Protein AF-A0ABD2UPM6-F1 (afdb_monomer)

Foldseek 3Di:
DDDDDDDDDDPVNVVVVVVPPPPPPDDPLVVQLVVLVCLLVDDDPVCPVCQQQSLVSVLCSLVSCVVSVNCVVDPLVVVLVQLLVQFADDPDPVSLVPLWAGAGGSHPVQCDDDPPDPDDDGNRQWLVSRLSSLSSCVSSPHDCVPPPLVSRLSSQLSQQDPQRWGAGTRVDDDTFLVSLQSNQSSCVSNVHDPSGPLVSVLRFQVQQQDPVRAGDRGRPHPHDPPSVRNVSSCVRSVD

InterPro domains:
  IPR001330 Prenyltransferase alpha-alpha toroid domain [PF00432] (27-227)
  IPR008930 Terpenoid cyclases/protein prenyltransferase alpha-alpha toroid [SSF48239] (24-228)
  IPR045089 Prenyltransferase subunit beta [PTHR11774] (27-229)

Secondary structure (DSSP, 8-state):
----------HHHHHHHHHTS-------HHHHHHHHHHHHH---GGGGGGGGGHHHHHHHHHHHHHHTT-GGGS-HHHHHHHHHTTB---SSTGGGGSS---SB-SSSGGG----SSSSPPPP--BHHHHHHHHHHHHHTT--GGGS-HHHHHHHHGGGB-TTS-B-SSTT-----HHHHHHHHHHHHHTT--TT--HHHHHHHHHHTB-TTS-BBSSTTPPB-S-THHHHHHHHHH--

Radius of gyration: 24.77 Å; Cα contacts (8 Å, |Δi|>4): 326; chains: 1; bounding box: 69×66×73 Å

Structure (mmCIF, N/CA/C/O backbone):
data_AF-A0ABD2UPM6-F1
#
_entry.id   AF-A0ABD2UPM6-F1
#
loop_
_atom_site.group_PDB
_atom_site.id
_atom_site.type_symbol
_atom_site.label_atom_id
_atom_site.label_alt_id
_atom_site.label_comp_id
_atom_site.label_asym_id
_atom_site.label_entity_id
_atom_site.label_seq_id
_atom_site.pdbx_PDB_ins_code
_atom_site.Cartn_x
_atom_site.Cartn_y
_atom_site.Cartn_z
_atom_site.occupancy
_atom_site.B_iso_or_equiv
_atom_site.auth_seq_id
_atom_site.auth_comp_id
_atom_site.auth_asym_id
_atom_site.auth_atom_id
_atom_site.pdbx_PDB_model_num
ATOM 1 N N . MET A 1 1 ? 47.936 46.188 -51.306 1.00 36.53 1 MET A N 1
ATOM 2 C CA . MET A 1 1 ? 48.092 45.891 -49.872 1.00 36.53 1 MET A CA 1
ATOM 3 C C . MET A 1 1 ? 46.738 46.109 -49.236 1.00 36.53 1 MET A C 1
ATOM 5 O O . MET A 1 1 ? 46.373 47.250 -49.004 1.00 36.53 1 MET A O 1
ATOM 9 N N . ALA A 1 2 ? 45.960 45.040 -49.112 1.00 37.19 2 ALA A N 1
ATOM 10 C CA . ALA A 1 2 ? 44.809 44.989 -48.224 1.00 37.19 2 ALA A CA 1
ATOM 11 C C . ALA A 1 2 ? 45.252 44.041 -47.107 1.00 37.19 2 ALA A C 1
ATOM 13 O O . ALA A 1 2 ? 45.565 42.889 -47.401 1.00 37.19 2 ALA A O 1
ATOM 14 N N . GLU A 1 3 ? 45.450 44.572 -45.904 1.00 39.12 3 GLU A N 1
ATOM 15 C CA . GLU A 1 3 ? 45.702 43.768 -44.709 1.00 39.12 3 GLU A CA 1
ATOM 16 C C . GLU A 1 3 ? 44.350 43.234 -44.229 1.00 39.12 3 GLU A C 1
ATOM 18 O O . GLU A 1 3 ? 43.411 43.999 -44.017 1.00 39.12 3 GLU A O 1
ATOM 23 N N . GLU A 1 4 ? 44.240 41.908 -44.168 1.00 47.03 4 GLU A N 1
ATOM 24 C CA . GLU A 1 4 ? 43.144 41.193 -43.520 1.00 47.03 4 GLU A CA 1
ATOM 25 C C . GLU A 1 4 ? 43.389 41.229 -42.006 1.00 47.03 4 GLU A C 1
ATOM 27 O O . GLU A 1 4 ? 44.287 40.552 -41.503 1.00 47.03 4 GLU A O 1
ATOM 32 N N . ASP A 1 5 ? 42.594 42.019 -41.284 1.00 44.06 5 ASP A N 1
ATOM 33 C CA . ASP A 1 5 ? 42.532 41.966 -39.825 1.00 44.06 5 ASP A CA 1
ATOM 34 C C . ASP A 1 5 ? 41.798 40.686 -39.406 1.00 44.06 5 ASP A C 1
ATOM 36 O O . ASP A 1 5 ? 40.573 40.577 -39.470 1.00 44.06 5 ASP A O 1
ATOM 40 N N . ASN A 1 6 ? 42.578 39.680 -39.016 1.00 47.31 6 ASN A N 1
ATOM 41 C CA . ASN A 1 6 ? 42.089 38.435 -38.442 1.00 47.31 6 ASN A CA 1
ATOM 42 C C . ASN A 1 6 ? 41.865 38.643 -36.932 1.00 47.31 6 ASN A C 1
ATOM 44 O O . ASN A 1 6 ? 42.801 38.526 -36.136 1.00 47.31 6 ASN A O 1
ATOM 48 N N . GLU A 1 7 ? 40.638 38.997 -36.544 1.00 55.56 7 GLU A N 1
ATOM 49 C CA . GLU A 1 7 ? 40.213 39.080 -35.141 1.00 55.56 7 GLU A CA 1
ATOM 50 C C . GLU A 1 7 ? 40.257 37.682 -34.496 1.00 55.56 7 GLU A C 1
ATOM 52 O O . GLU A 1 7 ? 39.427 36.813 -34.759 1.00 55.56 7 GLU A O 1
ATOM 57 N N . PHE A 1 8 ? 41.260 37.449 -33.647 1.00 55.38 8 PHE A N 1
ATOM 58 C CA . PHE A 1 8 ? 41.335 36.264 -32.795 1.00 55.38 8 PHE A CA 1
ATOM 59 C C . PHE A 1 8 ? 40.322 36.397 -31.650 1.00 55.38 8 PHE A C 1
ATOM 61 O O . PHE A 1 8 ? 40.524 37.193 -30.734 1.00 55.38 8 PHE A O 1
ATOM 68 N N . LEU A 1 9 ? 39.259 35.590 -31.686 1.00 57.53 9 LEU A N 1
ATOM 69 C CA . LEU A 1 9 ? 38.339 35.408 -30.558 1.00 57.53 9 LEU A CA 1
ATOM 70 C C . LEU A 1 9 ? 39.108 34.883 -29.336 1.00 57.53 9 LEU A C 1
ATOM 72 O O . LEU A 1 9 ? 39.918 33.956 -29.452 1.00 57.53 9 LEU A O 1
ATOM 76 N N . SER A 1 10 ? 38.881 35.483 -28.166 1.00 67.56 10 SER A N 1
ATOM 77 C CA . SER A 1 10 ? 39.577 35.091 -26.940 1.00 67.56 10 SER A CA 1
ATOM 78 C C . SER A 1 10 ? 38.994 33.794 -26.359 1.00 67.56 10 SER A C 1
ATOM 80 O O . SER A 1 10 ? 37.819 33.482 -26.542 1.00 67.56 10 SER A O 1
ATOM 82 N N . LEU A 1 11 ? 39.810 33.019 -25.632 1.00 57.09 11 LEU A N 1
ATOM 83 C CA . LEU A 1 11 ? 39.369 31.781 -24.963 1.00 57.09 11 LEU A CA 1
ATOM 84 C C . LEU A 1 11 ? 38.201 32.019 -23.990 1.00 57.09 11 LEU A C 1
ATOM 86 O O . LEU A 1 11 ? 37.339 31.158 -23.861 1.00 57.09 11 LEU A O 1
ATOM 90 N N . SER A 1 12 ? 38.139 33.200 -23.369 1.00 60.38 12 SER A N 1
ATOM 91 C CA . SER A 1 12 ? 37.021 33.609 -22.513 1.00 60.38 12 SER A CA 1
ATOM 92 C C . SER A 1 12 ? 35.724 33.852 -23.286 1.00 60.38 12 SER A C 1
ATOM 94 O O . SER A 1 12 ? 34.650 33.587 -22.752 1.00 60.38 12 SER A O 1
ATOM 96 N N . ASP A 1 13 ? 35.807 34.309 -24.540 1.00 60.56 13 ASP A N 1
ATOM 97 C CA . ASP A 1 13 ? 34.623 34.491 -25.387 1.00 60.56 13 ASP A CA 1
ATOM 98 C C . ASP A 1 13 ? 34.052 33.121 -25.794 1.00 60.56 13 ASP A C 1
ATOM 100 O O . ASP A 1 13 ? 32.846 32.901 -25.691 1.00 60.56 13 ASP A O 1
ATOM 104 N N . LEU A 1 14 ? 34.928 32.159 -26.120 1.00 59.22 14 LEU A N 1
ATOM 105 C CA . LEU A 1 14 ? 34.579 30.758 -26.407 1.00 59.22 14 LEU A CA 1
ATOM 106 C C . LEU A 1 14 ? 33.999 30.006 -25.195 1.00 59.22 14 LEU A C 1
ATOM 108 O O . LEU A 1 14 ? 33.079 29.207 -25.357 1.00 59.22 14 LEU A O 1
ATOM 112 N N . GLU A 1 15 ? 34.509 30.251 -23.984 1.00 57.44 15 GLU A N 1
ATOM 113 C CA . GLU A 1 15 ? 33.959 29.677 -22.745 1.00 57.44 15 GLU A CA 1
ATOM 114 C C . GLU A 1 15 ? 32.577 30.265 -22.411 1.00 57.44 15 GLU A C 1
ATOM 116 O O . GLU A 1 15 ? 31.675 29.530 -22.008 1.00 57.44 15 GLU A O 1
ATOM 121 N N . SER A 1 16 ? 32.363 31.562 -22.666 1.00 59.53 16 SER A N 1
ATOM 122 C CA . SER A 1 16 ? 31.063 32.217 -22.457 1.00 59.53 16 SER A CA 1
ATOM 123 C C . SER A 1 16 ? 29.981 31.762 -23.450 1.00 59.53 16 SER A C 1
ATOM 125 O O . SER A 1 16 ? 28.801 31.656 -23.097 1.00 59.53 16 SER A O 1
ATOM 127 N N . GLU A 1 17 ? 30.372 31.429 -24.685 1.00 57.50 17 GLU A N 1
ATOM 128 C CA . GLU A 1 17 ? 29.477 30.819 -25.671 1.00 57.50 17 GLU A CA 1
ATOM 129 C C . GLU A 1 17 ? 29.140 29.364 -25.320 1.00 57.50 17 GLU A C 1
ATOM 131 O O . GLU A 1 17 ? 28.034 28.918 -25.615 1.00 57.50 17 GLU A O 1
ATOM 136 N N . LEU A 1 18 ? 30.032 28.632 -24.639 1.00 57.78 18 LEU A N 1
ATOM 137 C CA . LEU A 1 18 ? 29.789 27.245 -24.224 1.00 57.78 18 LEU A CA 1
ATOM 138 C C . LEU A 1 18 ? 28.828 27.142 -23.026 1.00 57.78 18 LEU A C 1
ATOM 140 O O . LEU A 1 18 ? 27.967 26.262 -23.008 1.00 57.78 18 LEU A O 1
ATOM 144 N N . ASP A 1 19 ? 28.931 28.068 -22.067 1.00 59.22 19 ASP A N 1
ATOM 145 C CA . ASP A 1 19 ? 28.048 28.152 -20.889 1.00 59.22 19 ASP A CA 1
ATOM 146 C C . ASP A 1 19 ? 26.644 28.698 -21.215 1.00 59.22 19 ASP A C 1
ATOM 148 O O . ASP A 1 19 ? 25.716 28.578 -20.409 1.00 59.22 19 ASP A O 1
ATOM 152 N N . SER A 1 20 ? 26.459 29.281 -22.404 1.00 60.00 20 SER A N 1
ATOM 153 C CA . SER A 1 20 ? 25.169 29.783 -22.896 1.00 60.00 20 SER A CA 1
ATOM 154 C C . SER A 1 20 ? 24.440 28.811 -23.828 1.00 60.00 20 SER A C 1
ATOM 156 O O . SER A 1 20 ? 23.308 29.092 -24.235 1.00 60.00 20 SER A O 1
ATOM 158 N N . ILE A 1 21 ? 25.020 27.638 -24.116 1.00 64.25 21 ILE A N 1
ATOM 159 C CA . ILE A 1 21 ? 24.309 26.550 -24.793 1.00 64.25 21 ILE A CA 1
ATOM 160 C C . ILE A 1 21 ? 23.343 25.940 -23.771 1.00 64.25 21 ILE A C 1
ATOM 162 O O . ILE A 1 21 ? 23.798 25.311 -22.813 1.00 64.25 21 ILE A O 1
ATOM 166 N N . PRO A 1 22 ? 22.012 26.068 -23.935 1.00 63.72 22 PRO A N 1
ATOM 167 C CA . PRO A 1 22 ? 21.089 25.341 -23.081 1.00 63.72 22 PRO A CA 1
ATOM 168 C C . PRO A 1 22 ? 21.371 23.853 -23.269 1.00 63.72 22 PRO A C 1
ATOM 170 O O . PRO A 1 22 ? 21.095 23.300 -24.335 1.00 63.72 22 PRO A O 1
ATOM 173 N N . ILE A 1 23 ? 21.945 23.208 -22.247 1.00 64.50 23 ILE A N 1
ATOM 174 C CA . ILE A 1 23 ? 22.083 21.753 -22.215 1.00 64.50 23 ILE A CA 1
ATOM 175 C C . ILE A 1 23 ? 20.668 21.224 -22.438 1.00 64.50 23 ILE A C 1
ATOM 177 O O . ILE A 1 23 ? 19.792 21.500 -21.609 1.00 64.50 23 ILE A O 1
ATOM 181 N N . PRO A 1 24 ? 20.391 20.515 -23.548 1.00 64.38 24 PRO A N 1
ATOM 182 C CA . PRO A 1 24 ? 19.075 19.949 -23.747 1.00 64.38 24 PRO A CA 1
ATOM 183 C C . PRO A 1 24 ? 18.803 19.073 -22.531 1.00 64.38 24 PRO A C 1
ATOM 185 O O . PRO A 1 24 ? 19.596 18.177 -22.235 1.00 64.38 24 PRO A O 1
ATOM 188 N N . MET A 1 25 ? 17.718 19.343 -21.804 1.00 73.00 25 MET A N 1
ATOM 189 C CA . MET A 1 25 ? 17.237 18.443 -20.761 1.00 73.00 25 MET A CA 1
ATOM 190 C C . MET A 1 25 ? 16.780 17.154 -21.449 1.00 73.00 25 MET A C 1
ATOM 192 O O . MET A 1 25 ? 15.608 16.968 -21.771 1.00 73.00 25 MET A O 1
ATOM 196 N N . PHE A 1 26 ? 17.745 16.301 -21.779 1.00 85.31 26 PHE A N 1
ATOM 197 C CA . PHE A 1 26 ? 17.535 15.084 -22.531 1.00 85.31 26 PHE A CA 1
ATOM 198 C C . PHE A 1 26 ? 17.039 14.010 -21.572 1.00 85.31 26 PHE A C 1
ATOM 200 O O . PHE A 1 26 ? 17.765 13.550 -20.690 1.00 85.31 26 PHE A O 1
ATOM 207 N N . PHE A 1 27 ? 15.782 13.616 -21.746 1.00 90.19 27 PHE A N 1
ATOM 208 C CA . PHE A 1 27 ? 15.212 12.494 -21.023 1.00 90.19 27 PHE A CA 1
ATOM 209 C C . PHE A 1 27 ? 15.687 11.178 -21.652 1.00 90.19 27 PHE A C 1
ATOM 211 O O . PHE A 1 27 ? 15.125 10.708 -22.644 1.00 90.19 27 PHE A O 1
ATOM 218 N N . ASP A 1 28 ? 16.730 10.574 -21.080 1.00 93.25 28 ASP A N 1
ATOM 219 C CA . ASP A 1 28 ? 17.251 9.287 -21.549 1.00 93.25 28 ASP A CA 1
ATOM 220 C C . ASP A 1 28 ? 16.374 8.124 -21.061 1.00 93.25 28 ASP A C 1
ATOM 222 O O . ASP A 1 28 ? 16.678 7.418 -20.094 1.00 93.25 28 ASP A O 1
ATOM 226 N N . ARG A 1 29 ? 15.255 7.919 -21.762 1.00 94.75 29 ARG A N 1
ATOM 227 C CA . ARG A 1 29 ? 14.276 6.864 -21.466 1.00 94.75 29 ARG A CA 1
ATOM 228 C C . ARG A 1 29 ? 14.923 5.483 -21.312 1.00 94.75 29 ARG A C 1
ATOM 230 O O . ARG A 1 29 ? 14.528 4.727 -20.428 1.00 94.75 29 ARG A O 1
ATOM 237 N N . ASN A 1 30 ? 15.897 5.140 -22.154 1.00 95.31 30 ASN A N 1
ATOM 238 C CA . ASN A 1 30 ? 16.487 3.800 -22.162 1.00 95.31 30 ASN A CA 1
ATOM 239 C C . ASN A 1 30 ? 17.380 3.566 -20.941 1.00 95.31 30 ASN A C 1
ATOM 241 O O . ASN A 1 30 ? 17.341 2.478 -20.366 1.00 95.31 30 ASN A O 1
ATOM 245 N N . ARG A 1 31 ? 18.126 4.587 -20.495 1.00 95.19 31 ARG A N 1
ATOM 246 C CA . ARG A 1 31 ? 18.874 4.505 -19.231 1.00 95.19 31 ARG A CA 1
ATOM 247 C C . ARG A 1 31 ? 17.949 4.319 -18.035 1.00 95.19 31 ARG A C 1
ATOM 249 O O . ARG A 1 31 ? 18.255 3.501 -17.172 1.00 95.19 31 ARG A O 1
ATOM 256 N N . HIS A 1 32 ? 16.815 5.022 -17.999 1.00 95.75 32 HIS A N 1
ATOM 257 C CA . HIS A 1 32 ? 15.833 4.851 -16.927 1.00 95.75 32 HIS A CA 1
ATOM 258 C C . HIS A 1 32 ? 15.254 3.435 -16.899 1.00 95.75 32 HIS A C 1
ATOM 260 O O . HIS A 1 32 ? 15.208 2.829 -15.836 1.00 95.75 32 HIS A O 1
ATOM 266 N N . ILE A 1 33 ? 14.879 2.876 -18.053 1.00 96.62 33 ILE A N 1
ATOM 267 C CA . ILE A 1 33 ? 14.366 1.500 -18.128 1.00 96.62 33 ILE A CA 1
ATOM 268 C C . ILE A 1 33 ? 15.415 0.498 -17.639 1.00 96.62 33 ILE A C 1
ATOM 270 O O . ILE A 1 33 ? 15.099 -0.321 -16.786 1.00 96.62 33 ILE A O 1
ATOM 274 N N . CYS A 1 34 ? 16.659 0.608 -18.112 1.00 95.19 34 CYS A N 1
ATOM 275 C CA . CYS A 1 34 ? 17.753 -0.275 -17.698 1.00 95.19 34 CYS A CA 1
ATOM 276 C C . CYS A 1 34 ? 17.983 -0.232 -16.175 1.00 95.19 34 CYS A C 1
ATOM 278 O O . CYS A 1 34 ? 18.127 -1.268 -15.529 1.00 95.19 34 CYS A O 1
ATOM 280 N N . TYR A 1 35 ? 17.953 0.966 -15.582 1.00 95.06 35 TYR A N 1
ATOM 281 C CA . TYR A 1 35 ? 18.050 1.129 -14.132 1.00 95.06 35 TYR A CA 1
ATOM 282 C C . TYR A 1 35 ? 16.890 0.448 -13.390 1.00 95.06 35 TYR A C 1
ATOM 284 O O . TYR A 1 35 ? 17.119 -0.247 -12.402 1.00 95.06 35 TYR A O 1
ATOM 292 N N . LEU A 1 36 ? 15.654 0.628 -13.862 1.00 96.25 36 LEU A N 1
ATOM 293 C CA . LEU A 1 36 ? 14.466 0.043 -13.238 1.00 96.25 36 LEU A CA 1
ATOM 294 C C . LEU A 1 36 ? 14.469 -1.490 -13.343 1.00 96.25 36 LEU A C 1
ATOM 296 O O . LEU A 1 36 ? 14.191 -2.157 -12.353 1.00 96.25 36 LEU A O 1
ATOM 300 N N . GLU A 1 37 ? 14.849 -2.049 -14.493 1.00 94.62 37 GLU A N 1
ATOM 301 C CA . GLU A 1 37 ? 14.997 -3.501 -14.685 1.00 94.62 37 GLU A CA 1
ATOM 302 C C . GLU A 1 37 ? 16.018 -4.097 -13.714 1.00 94.62 37 GLU A C 1
ATOM 304 O O . GLU A 1 37 ? 15.709 -5.049 -12.999 1.00 94.62 37 GLU A O 1
ATOM 309 N N . MET A 1 38 ? 17.198 -3.477 -13.605 1.00 93.38 38 MET A N 1
ATOM 310 C CA . MET A 1 38 ? 18.222 -3.894 -12.647 1.00 93.38 38 MET A CA 1
ATOM 311 C C . MET A 1 38 ? 17.677 -3.898 -11.211 1.00 93.38 38 MET A C 1
ATOM 313 O O . MET A 1 38 ? 17.874 -4.870 -10.487 1.00 93.38 38 MET A O 1
ATOM 317 N N . MET A 1 39 ? 16.972 -2.834 -10.807 1.00 93.44 39 MET A N 1
ATOM 318 C CA . MET A 1 39 ? 16.400 -2.712 -9.461 1.00 93.44 39 MET A CA 1
ATOM 319 C C . MET A 1 39 ? 15.285 -3.732 -9.180 1.00 93.44 39 MET A C 1
ATOM 321 O O . MET A 1 39 ? 15.039 -4.040 -8.012 1.00 93.44 39 MET A O 1
ATOM 325 N N . LEU A 1 40 ? 14.613 -4.254 -10.214 1.00 91.81 40 LEU A N 1
ATOM 326 C CA . LEU A 1 40 ? 13.610 -5.311 -10.068 1.00 91.81 40 LEU A CA 1
ATOM 327 C C . LEU A 1 40 ? 14.257 -6.666 -9.760 1.00 91.81 40 LEU A C 1
ATOM 329 O O . LEU A 1 40 ? 13.771 -7.407 -8.905 1.00 91.81 40 LEU A O 1
ATOM 333 N N . GLU A 1 41 ? 15.357 -6.980 -10.446 1.00 87.81 41 GLU A N 1
ATOM 334 C CA . GLU A 1 41 ? 16.066 -8.255 -10.306 1.00 87.81 41 GLU A CA 1
ATOM 335 C C . GLU A 1 41 ? 16.915 -8.309 -9.030 1.00 87.81 41 GLU A C 1
ATOM 337 O O . GLU A 1 41 ? 16.830 -9.260 -8.242 1.00 87.81 41 GLU A O 1
ATOM 342 N N . LEU A 1 42 ? 17.734 -7.280 -8.799 1.00 87.62 42 LEU A N 1
ATOM 343 C CA . LEU A 1 42 ? 18.702 -7.249 -7.712 1.00 87.62 42 LEU A CA 1
ATOM 344 C C . LEU A 1 42 ? 18.767 -5.867 -7.068 1.00 87.62 42 LEU A C 1
ATOM 346 O O . LEU A 1 42 ? 18.978 -4.851 -7.724 1.00 87.62 42 LEU A O 1
ATOM 350 N N . LEU A 1 43 ? 18.694 -5.851 -5.739 1.00 86.81 43 LEU A N 1
ATOM 351 C CA . LEU A 1 43 ? 18.907 -4.640 -4.969 1.00 86.81 43 LEU A CA 1
ATOM 352 C C . LEU A 1 43 ? 20.420 -4.410 -4.762 1.00 86.81 43 LEU A C 1
ATOM 354 O O . LEU A 1 43 ? 21.075 -5.265 -4.156 1.00 86.81 43 LEU A O 1
ATOM 358 N N . PRO A 1 44 ? 21.009 -3.295 -5.241 1.00 88.56 44 PRO A N 1
ATOM 359 C CA . PRO A 1 44 ? 22.434 -3.024 -5.062 1.00 88.56 44 PRO A CA 1
ATOM 360 C C . PRO A 1 44 ? 22.822 -2.910 -3.582 1.00 88.56 44 PRO A C 1
ATOM 362 O O . PRO A 1 44 ? 22.029 -2.451 -2.763 1.00 88.56 44 PRO A O 1
ATOM 365 N N . SER A 1 45 ? 24.075 -3.236 -3.237 1.00 91.00 45 SER A N 1
ATOM 366 C CA . SER A 1 45 ? 24.574 -3.213 -1.846 1.00 91.00 45 SER A CA 1
ATOM 367 C C . SER A 1 45 ? 24.287 -1.912 -1.066 1.00 91.00 45 SER A C 1
ATOM 369 O O . SER A 1 45 ? 23.889 -2.015 0.095 1.00 91.00 45 SER A O 1
ATOM 371 N N . PRO A 1 46 ? 24.379 -0.699 -1.655 1.00 92.62 46 PRO A N 1
ATOM 372 C CA . PRO A 1 46 ? 24.005 0.534 -0.954 1.00 92.62 46 PRO A CA 1
ATOM 373 C C . PRO A 1 46 ? 22.551 0.580 -0.456 1.00 92.62 46 PRO A C 1
ATOM 375 O O . PRO A 1 46 ? 22.249 1.300 0.491 1.00 92.62 46 PRO A O 1
ATOM 378 N N . TYR A 1 47 ? 21.655 -0.200 -1.064 1.00 89.12 47 TYR A N 1
ATOM 379 C CA . TYR A 1 47 ? 20.247 -0.309 -0.687 1.00 89.12 47 TYR A CA 1
ATOM 380 C C . TYR A 1 47 ? 19.966 -1.484 0.259 1.00 89.12 47 TYR A C 1
ATOM 382 O O . TYR A 1 47 ? 18.809 -1.745 0.565 1.00 89.12 47 TYR A O 1
ATOM 390 N N . GLN A 1 48 ? 20.984 -2.178 0.777 1.00 89.00 48 GLN A N 1
ATOM 391 C CA . GLN A 1 48 ? 20.789 -3.305 1.696 1.00 89.00 48 GLN A CA 1
ATOM 392 C C . GLN A 1 48 ? 19.938 -2.930 2.925 1.00 89.00 48 GLN A C 1
ATOM 394 O O . GLN A 1 48 ? 19.122 -3.731 3.376 1.00 89.00 48 GLN A O 1
ATOM 399 N N . SER A 1 49 ? 20.070 -1.702 3.442 1.00 90.69 49 SER A N 1
ATOM 400 C CA . SER A 1 49 ? 19.238 -1.203 4.553 1.00 90.69 49 SER A CA 1
ATOM 401 C C . SER A 1 49 ? 17.750 -1.085 4.200 1.00 90.69 49 SER A C 1
ATOM 403 O O . SER A 1 49 ? 16.910 -1.022 5.093 1.00 90.69 49 SER A O 1
ATOM 405 N N . GLN A 1 50 ? 17.420 -1.074 2.908 1.00 89.75 50 GLN A N 1
ATOM 406 C CA . GLN A 1 50 ? 16.064 -0.999 2.377 1.00 89.75 50 GLN A CA 1
ATOM 407 C C . GLN A 1 50 ? 15.473 -2.371 2.047 1.00 89.75 50 GLN A C 1
ATOM 409 O O . GLN A 1 50 ? 14.383 -2.422 1.484 1.00 89.75 50 GLN A O 1
ATOM 414 N N . GLU A 1 51 ? 16.128 -3.481 2.408 1.00 88.25 51 GLU A N 1
ATOM 415 C CA . GLU A 1 51 ? 15.584 -4.821 2.150 1.00 88.25 51 GLU A CA 1
ATOM 416 C C . GLU A 1 51 ? 14.194 -4.997 2.776 1.00 88.25 51 GLU A C 1
ATOM 418 O O . GLU A 1 51 ? 13.314 -5.554 2.133 1.00 88.25 51 GLU A O 1
ATOM 423 N N . ILE A 1 52 ? 13.929 -4.424 3.958 1.00 87.50 52 ILE A N 1
ATOM 424 C CA . ILE A 1 52 ? 12.591 -4.460 4.577 1.00 87.50 52 ILE A CA 1
ATOM 425 C C . ILE A 1 52 ? 11.513 -3.761 3.724 1.00 87.50 52 ILE A C 1
ATOM 427 O O . ILE A 1 52 ? 10.337 -4.101 3.808 1.00 87.50 52 ILE A O 1
ATOM 431 N N . ASN A 1 53 ? 11.924 -2.821 2.867 1.00 91.06 53 ASN A N 1
ATOM 432 C CA . ASN A 1 53 ? 11.087 -2.039 1.959 1.00 91.06 53 ASN A CA 1
ATOM 433 C C . ASN A 1 53 ? 11.139 -2.567 0.515 1.00 91.06 53 ASN A C 1
ATOM 435 O O . ASN A 1 53 ? 10.740 -1.855 -0.411 1.00 91.06 53 ASN A O 1
ATOM 439 N N . ARG A 1 54 ? 11.626 -3.795 0.287 1.00 93.38 54 ARG A N 1
ATOM 440 C CA . ARG A 1 54 ? 11.817 -4.355 -1.059 1.00 93.38 54 ARG A CA 1
ATOM 441 C C . ARG A 1 54 ? 10.544 -4.333 -1.903 1.00 93.38 54 ARG A C 1
ATOM 443 O O . ARG A 1 54 ? 10.606 -4.000 -3.082 1.00 93.38 54 ARG A O 1
ATOM 450 N N . LEU A 1 55 ? 9.390 -4.627 -1.308 1.00 95.38 55 LEU A N 1
ATOM 451 C CA . LEU A 1 55 ? 8.101 -4.564 -1.996 1.00 95.38 55 LEU A CA 1
ATOM 452 C C . LEU A 1 55 ? 7.723 -3.134 -2.411 1.00 95.38 55 LEU A C 1
ATOM 454 O O . LEU A 1 55 ? 7.222 -2.920 -3.511 1.00 95.38 55 LEU A O 1
ATOM 458 N N . THR A 1 56 ? 8.017 -2.145 -1.567 1.00 95.62 56 THR A N 1
ATOM 459 C CA . THR A 1 56 ? 7.808 -0.722 -1.876 1.00 95.62 56 THR A CA 1
ATOM 460 C C . THR A 1 56 ? 8.717 -0.262 -3.017 1.00 95.62 56 THR A C 1
ATOM 462 O O . THR A 1 56 ? 8.277 0.450 -3.918 1.00 95.62 56 THR A O 1
ATOM 465 N N . LEU A 1 57 ? 9.979 -0.700 -3.022 1.00 95.75 57 LEU A N 1
ATOM 466 C CA . LEU A 1 57 ? 10.906 -0.418 -4.118 1.00 95.75 57 LEU A CA 1
ATOM 467 C C . LEU A 1 57 ? 10.438 -1.062 -5.426 1.00 95.75 57 LEU A C 1
ATOM 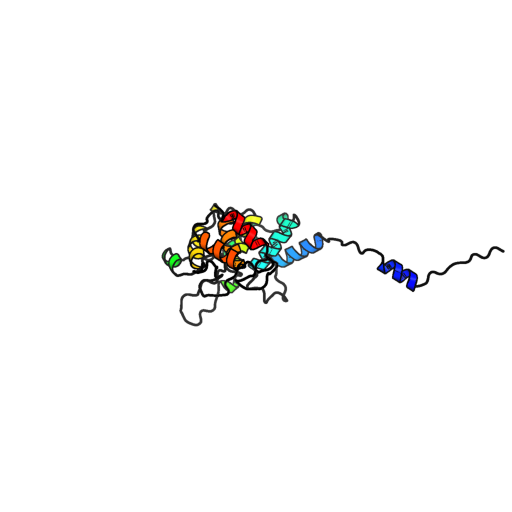469 O O . LEU A 1 57 ? 10.416 -0.393 -6.457 1.00 95.75 57 LEU A O 1
ATOM 473 N N . ALA A 1 58 ? 9.991 -2.319 -5.377 1.00 96.56 58 ALA A N 1
ATOM 474 C CA . ALA A 1 58 ? 9.416 -2.993 -6.535 1.00 96.56 58 ALA A CA 1
ATOM 475 C C . ALA A 1 58 ? 8.174 -2.261 -7.067 1.00 96.56 58 ALA A C 1
ATOM 477 O O . ALA A 1 58 ? 8.002 -2.162 -8.278 1.00 96.56 58 ALA A O 1
ATOM 478 N N . TYR A 1 59 ? 7.347 -1.684 -6.189 1.00 97.75 59 TYR A N 1
ATOM 479 C CA . TYR A 1 59 ? 6.208 -0.860 -6.597 1.00 97.75 59 TYR A CA 1
ATOM 480 C C . TYR A 1 59 ? 6.656 0.363 -7.404 1.00 97.75 59 TYR A C 1
ATOM 482 O O . TYR A 1 59 ? 6.158 0.571 -8.510 1.00 97.75 59 TYR A O 1
ATOM 490 N N . PHE A 1 60 ? 7.645 1.122 -6.920 1.00 97.06 60 PHE A N 1
ATOM 491 C CA . PHE A 1 60 ? 8.183 2.255 -7.682 1.00 97.06 60 PHE A CA 1
ATOM 492 C C . PHE A 1 60 ? 8.779 1.826 -9.022 1.00 97.06 60 PHE A C 1
ATOM 494 O O . PHE A 1 60 ? 8.615 2.525 -10.021 1.00 97.06 60 PHE A O 1
ATOM 501 N N . VAL A 1 61 ? 9.435 0.667 -9.055 1.00 97.12 61 VAL A N 1
ATOM 502 C CA . VAL A 1 61 ? 10.023 0.112 -10.272 1.00 97.12 61 VAL A CA 1
ATOM 503 C C . VAL A 1 61 ? 8.954 -0.259 -11.299 1.00 97.12 61 VAL A C 1
ATOM 505 O O . VAL A 1 61 ? 9.015 0.205 -12.437 1.00 97.12 61 VAL A O 1
ATOM 508 N N . VAL A 1 62 ? 7.947 -1.038 -10.900 1.00 97.81 62 VAL A N 1
ATOM 509 C CA . VAL A 1 62 ? 6.862 -1.488 -11.785 1.00 97.81 62 VAL A CA 1
ATOM 510 C C . VAL A 1 62 ? 6.043 -0.300 -12.289 1.00 97.81 62 VAL A C 1
ATOM 512 O O . VAL A 1 62 ? 5.812 -0.195 -13.492 1.00 97.81 62 VAL A O 1
ATOM 515 N N . CYS A 1 63 ? 5.671 0.641 -11.416 1.00 96.94 63 CYS A N 1
ATOM 516 C CA . CYS A 1 63 ? 4.971 1.856 -11.837 1.00 96.94 63 CYS A CA 1
ATOM 517 C C . CYS A 1 63 ? 5.839 2.737 -12.743 1.00 96.94 63 CYS A C 1
ATOM 519 O O . CYS A 1 63 ? 5.337 3.301 -13.711 1.00 96.94 63 CYS A O 1
ATOM 521 N N . GLY A 1 64 ? 7.143 2.840 -12.475 1.00 97.19 64 GLY A N 1
ATOM 522 C CA . GLY A 1 64 ? 8.077 3.548 -13.348 1.00 97.19 64 GLY A CA 1
ATOM 523 C C . GLY A 1 64 ? 8.127 2.936 -14.749 1.00 97.19 64 GLY A C 1
ATOM 524 O O . GLY A 1 64 ? 8.048 3.657 -15.742 1.00 97.19 64 GLY A O 1
ATOM 525 N N . LEU A 1 65 ? 8.194 1.608 -14.846 1.00 97.50 65 LEU A N 1
ATOM 526 C CA . LEU A 1 65 ? 8.169 0.897 -16.126 1.00 97.50 65 LEU A CA 1
ATOM 527 C C . LEU A 1 65 ? 6.827 1.056 -16.852 1.00 97.50 65 LEU A C 1
ATOM 529 O O . LEU A 1 65 ? 6.825 1.206 -18.075 1.00 97.50 65 LEU A O 1
ATOM 533 N N . ASP A 1 66 ? 5.707 1.088 -16.129 1.00 97.38 66 ASP A N 1
ATOM 534 C CA . ASP A 1 66 ? 4.383 1.364 -16.699 1.00 97.38 66 ASP A CA 1
ATOM 535 C C . ASP A 1 66 ? 4.270 2.783 -17.266 1.00 97.38 66 ASP A C 1
ATOM 537 O O . ASP A 1 66 ? 3.913 2.962 -18.434 1.00 97.38 66 ASP A O 1
ATOM 541 N N . ILE A 1 67 ? 4.697 3.793 -16.500 1.00 97.00 67 ILE A N 1
ATOM 542 C CA . ILE A 1 67 ? 4.754 5.193 -16.950 1.00 97.00 67 ILE A CA 1
ATOM 543 C C . ILE A 1 67 ? 5.605 5.316 -18.220 1.00 97.00 67 ILE A C 1
ATOM 545 O O . ILE A 1 67 ? 5.246 6.038 -19.153 1.00 97.00 67 ILE A O 1
ATOM 549 N N . LEU A 1 68 ? 6.714 4.576 -18.289 1.00 96.81 68 LEU A N 1
ATOM 550 C CA . LEU A 1 68 ? 7.595 4.555 -19.453 1.00 96.81 68 LEU A CA 1
ATOM 551 C C . LEU A 1 68 ? 7.085 3.678 -20.597 1.00 96.81 68 LEU A C 1
ATOM 553 O O . LEU A 1 68 ? 7.723 3.689 -21.650 1.00 96.81 68 LEU A O 1
ATOM 557 N N . ARG A 1 69 ? 5.945 2.988 -20.450 1.00 96.62 69 ARG A N 1
ATOM 558 C CA . ARG A 1 69 ? 5.361 2.067 -21.442 1.00 96.62 69 ARG A CA 1
ATOM 559 C C . ARG A 1 69 ? 6.308 0.908 -21.783 1.00 96.62 69 ARG A C 1
ATOM 561 O O . ARG A 1 69 ? 6.529 0.631 -22.958 1.00 96.62 69 ARG A O 1
ATOM 568 N N . SER A 1 70 ? 6.893 0.284 -20.760 1.00 96.81 70 SER A N 1
ATOM 569 C CA . SER A 1 70 ? 7.895 -0.791 -20.886 1.00 96.81 70 SER A CA 1
ATOM 570 C C . SER A 1 70 ? 7.587 -2.028 -20.029 1.00 96.81 70 SER A C 1
ATOM 572 O O . SER A 1 70 ? 8.492 -2.788 -19.688 1.00 96.81 70 SER A O 1
ATOM 574 N N . LEU A 1 71 ? 6.323 -2.244 -19.641 1.00 95.56 71 LEU A N 1
ATOM 575 C CA . LEU A 1 71 ? 5.917 -3.436 -18.876 1.00 95.56 71 LEU A CA 1
ATOM 576 C C . LEU A 1 71 ? 6.059 -4.749 -19.657 1.00 95.56 71 LEU A C 1
ATOM 578 O O . LEU A 1 71 ? 6.002 -5.820 -19.061 1.00 95.56 71 LEU A O 1
ATOM 582 N N . ASP A 1 72 ? 6.208 -4.690 -20.979 1.00 95.06 72 ASP A N 1
ATOM 583 C CA . ASP A 1 72 ? 6.503 -5.842 -21.835 1.00 95.06 72 ASP A CA 1
ATOM 584 C C . ASP A 1 72 ? 7.868 -6.477 -21.531 1.00 95.06 72 ASP A C 1
ATOM 586 O O . ASP A 1 72 ? 8.078 -7.645 -21.846 1.00 95.06 72 ASP A O 1
ATOM 590 N N . ARG A 1 73 ? 8.773 -5.735 -20.881 1.00 93.56 73 ARG A N 1
ATOM 591 C CA . ARG A 1 73 ? 10.113 -6.207 -20.503 1.00 93.56 73 ARG A CA 1
ATOM 592 C C . ARG A 1 73 ? 10.146 -6.905 -19.138 1.00 93.56 73 ARG A C 1
ATOM 594 O O . ARG A 1 73 ? 11.180 -7.432 -18.746 1.00 93.56 73 ARG A O 1
ATOM 601 N N . VAL A 1 74 ? 9.028 -6.907 -18.411 1.00 94.75 74 VAL A N 1
ATOM 602 C CA . VAL A 1 74 ? 8.908 -7.500 -17.074 1.00 94.75 74 VAL A CA 1
ATOM 603 C C . VAL A 1 74 ? 8.392 -8.931 -17.178 1.00 94.75 74 VAL A C 1
ATOM 605 O O . VAL A 1 74 ? 7.383 -9.184 -17.839 1.00 94.75 74 VAL A O 1
ATOM 608 N N . ASP A 1 75 ? 9.017 -9.856 -16.446 1.00 95.94 75 ASP A N 1
ATOM 609 C CA . ASP A 1 75 ? 8.429 -11.166 -16.155 1.00 95.94 75 ASP A CA 1
ATOM 610 C C . ASP A 1 75 ? 7.214 -10.997 -15.227 1.00 95.94 75 ASP A C 1
ATOM 612 O O . ASP A 1 75 ? 7.319 -11.009 -13.998 1.00 95.94 75 ASP A O 1
ATOM 616 N N . LYS A 1 76 ? 6.043 -10.771 -15.829 1.00 96.12 76 LYS A N 1
ATOM 617 C CA . LYS A 1 76 ? 4.812 -10.469 -15.090 1.00 96.12 76 LYS A CA 1
ATOM 618 C C . LYS A 1 76 ? 4.410 -11.610 -14.166 1.00 96.12 76 LYS A C 1
ATOM 620 O O . LYS A 1 76 ? 4.045 -11.350 -13.024 1.00 96.12 76 LYS A O 1
ATOM 625 N N . GLU A 1 77 ? 4.478 -12.852 -14.641 1.00 96.81 77 GLU A N 1
ATOM 626 C CA . GLU A 1 77 ? 4.089 -14.020 -13.847 1.00 96.81 77 GLU A CA 1
ATOM 627 C C . GLU A 1 77 ? 5.049 -14.229 -12.676 1.00 96.81 77 GLU A C 1
ATOM 629 O O . GLU A 1 77 ? 4.600 -14.437 -11.548 1.00 96.81 77 GLU A O 1
ATOM 634 N N . GLY A 1 78 ? 6.360 -14.102 -12.907 1.00 97.12 78 GLY A N 1
ATOM 635 C CA . GLY A 1 78 ? 7.363 -14.173 -11.847 1.00 97.12 78 GLY A CA 1
ATOM 636 C C . GLY A 1 78 ? 7.150 -13.113 -10.766 1.00 97.12 78 GLY A C 1
ATOM 637 O O . GLY A 1 78 ? 7.147 -13.437 -9.575 1.00 97.12 78 GLY A O 1
ATOM 638 N N . VAL A 1 79 ? 6.894 -11.861 -11.164 1.00 97.25 79 VAL A N 1
ATOM 639 C CA . VAL A 1 79 ? 6.631 -10.764 -10.219 1.00 97.25 79 VAL A CA 1
ATOM 640 C C . VAL A 1 79 ? 5.313 -10.971 -9.472 1.00 97.25 79 VAL A C 1
ATOM 642 O O . VAL A 1 79 ? 5.293 -10.813 -8.254 1.00 97.25 79 VAL A O 1
ATOM 645 N N . ILE A 1 80 ? 4.232 -11.371 -10.152 1.00 97.94 80 ILE A N 1
ATOM 646 C CA . ILE A 1 80 ? 2.939 -11.673 -9.513 1.00 97.94 80 ILE A CA 1
ATOM 647 C C . ILE A 1 80 ? 3.111 -12.772 -8.461 1.00 97.94 80 ILE A C 1
ATOM 649 O O . ILE A 1 80 ? 2.733 -12.577 -7.307 1.00 97.94 80 ILE A O 1
ATOM 653 N N . ASN A 1 81 ? 3.739 -13.892 -8.824 1.00 97.19 81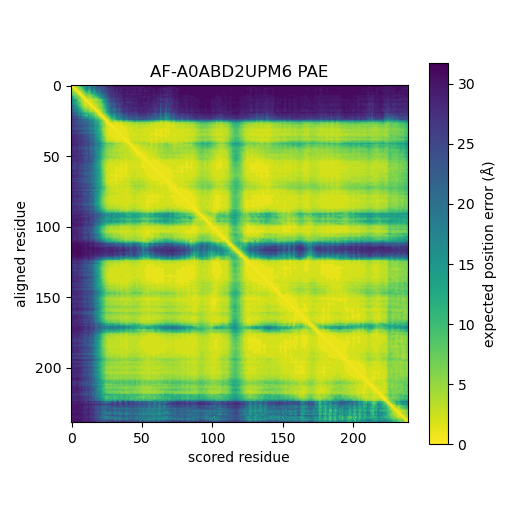 ASN A N 1
ATOM 654 C CA . ASN A 1 81 ? 3.971 -15.010 -7.907 1.00 97.19 81 ASN A CA 1
ATOM 655 C C . ASN A 1 81 ? 4.831 -14.596 -6.708 1.00 97.19 81 ASN A C 1
ATOM 657 O O . ASN A 1 81 ? 4.557 -14.988 -5.571 1.00 97.19 81 ASN A O 1
ATOM 661 N N . TRP A 1 82 ? 5.859 -13.775 -6.939 1.00 96.50 82 TRP A N 1
ATOM 662 C CA . TRP A 1 82 ? 6.679 -13.233 -5.863 1.00 96.50 82 TRP A CA 1
ATOM 663 C C . TRP A 1 82 ? 5.872 -12.328 -4.923 1.00 96.50 82 TRP A C 1
ATOM 665 O O . TRP A 1 82 ? 5.950 -12.521 -3.710 1.00 96.50 82 TRP A O 1
ATOM 675 N N . VAL A 1 83 ? 5.067 -11.397 -5.446 1.00 97.12 83 VAL A N 1
ATOM 676 C CA . VAL A 1 83 ? 4.227 -10.510 -4.623 1.00 97.12 83 VAL A CA 1
ATOM 677 C C . VAL A 1 83 ? 3.220 -11.319 -3.810 1.00 97.12 83 VAL A C 1
ATOM 679 O O . VAL A 1 83 ? 3.136 -11.129 -2.600 1.00 97.12 83 VAL A O 1
ATOM 682 N N . LEU A 1 84 ? 2.510 -12.265 -4.434 1.00 96.44 84 LEU A N 1
ATOM 683 C CA . LEU A 1 84 ? 1.554 -13.140 -3.747 1.00 96.44 84 LEU A CA 1
ATOM 684 C C . LEU A 1 84 ? 2.222 -13.961 -2.637 1.00 96.44 84 LEU A C 1
ATOM 686 O O . LEU A 1 84 ? 1.637 -14.129 -1.572 1.00 96.44 84 LEU A O 1
ATOM 690 N N . SER A 1 85 ? 3.480 -14.385 -2.819 1.00 94.88 85 SER A N 1
ATOM 691 C CA . SER A 1 85 ? 4.230 -15.106 -1.775 1.00 94.88 85 SER A CA 1
ATOM 692 C C . SER A 1 85 ? 4.486 -14.291 -0.499 1.00 94.88 85 SER A C 1
ATOM 694 O O . SER A 1 85 ? 4.863 -14.866 0.523 1.00 94.88 85 SER A O 1
ATOM 696 N N . LEU A 1 86 ? 4.299 -12.966 -0.543 1.00 94.94 86 LEU A N 1
ATOM 697 C CA . LEU A 1 86 ? 4.447 -12.065 0.602 1.00 94.94 86 LEU A CA 1
ATOM 698 C C . LEU A 1 86 ? 3.131 -11.830 1.354 1.00 94.94 86 LEU A C 1
ATOM 700 O O . LEU A 1 86 ? 3.163 -11.191 2.413 1.00 94.94 86 LEU A O 1
ATOM 704 N N . GLN A 1 87 ? 1.994 -12.315 0.843 1.00 94.31 87 GLN A N 1
ATOM 705 C CA . GLN A 1 87 ? 0.720 -12.202 1.543 1.00 94.31 87 GLN A CA 1
ATOM 706 C C . GLN A 1 87 ? 0.760 -13.020 2.837 1.00 94.31 87 GLN A C 1
ATOM 708 O O . GLN A 1 87 ? 1.220 -14.160 2.881 1.00 94.31 87 GLN A O 1
ATOM 713 N N . ALA A 1 88 ? 0.298 -12.406 3.917 1.00 92.06 88 ALA A N 1
ATOM 714 C CA . ALA A 1 88 ? 0.082 -13.080 5.175 1.00 92.06 88 ALA A CA 1
ATOM 715 C C . ALA A 1 88 ? -1.319 -13.691 5.191 1.00 92.06 88 ALA A C 1
ATOM 717 O O . ALA A 1 88 ? -2.290 -13.019 4.846 1.00 92.06 88 ALA A O 1
ATOM 718 N N . HIS A 1 89 ? -1.426 -14.935 5.649 1.00 90.12 89 HIS A N 1
ATOM 719 C CA . HIS A 1 89 ? -2.699 -15.641 5.742 1.00 90.12 89 HIS A CA 1
ATOM 720 C C . HIS A 1 89 ? -2.980 -16.052 7.191 1.00 90.12 89 HIS A C 1
ATOM 722 O O . HIS A 1 89 ? -2.052 -16.493 7.879 1.00 90.12 89 HIS A O 1
ATOM 728 N N . PRO A 1 90 ? -4.226 -15.902 7.668 1.00 87.81 90 PRO A N 1
ATOM 729 C CA . PRO A 1 90 ? -4.638 -16.469 8.947 1.00 87.81 90 PRO A CA 1
ATOM 730 C C . PRO A 1 90 ? -4.646 -18.003 8.864 1.00 87.81 90 PRO A C 1
ATOM 732 O O . PRO A 1 90 ? -4.860 -18.562 7.786 1.00 87.81 90 PRO A O 1
ATOM 735 N N . GLN A 1 91 ? -4.402 -18.697 9.981 1.00 83.44 91 GLN A N 1
ATOM 736 C CA . GLN A 1 91 ? -4.490 -20.163 10.007 1.00 83.44 91 GLN A CA 1
ATOM 737 C C . GLN A 1 91 ? -5.946 -20.631 10.103 1.00 83.44 91 GLN A C 1
ATOM 739 O O . GLN A 1 91 ? -6.308 -21.650 9.514 1.00 83.44 91 GLN A O 1
ATOM 744 N N . ASP A 1 92 ? -6.780 -19.874 10.815 1.00 83.06 92 ASP A N 1
ATOM 745 C CA . ASP A 1 92 ? -8.210 -20.123 10.972 1.00 83.06 92 ASP A CA 1
ATOM 746 C C . ASP A 1 92 ? -9.029 -18.815 11.033 1.00 83.06 92 ASP A C 1
ATOM 748 O O . ASP A 1 92 ? -8.495 -17.711 10.969 1.00 83.06 92 ASP A O 1
ATOM 752 N N . GLU A 1 93 ? -10.360 -18.905 11.121 1.00 79.19 93 GLU A N 1
ATOM 753 C CA . GLU A 1 93 ? -11.196 -17.701 11.247 1.00 79.19 93 GLU A CA 1
ATOM 754 C C . GLU A 1 93 ? -11.045 -16.993 12.603 1.00 79.19 93 GLU A C 1
ATOM 756 O O . GLU A 1 93 ? -11.323 -15.794 12.694 1.00 79.19 93 GLU A O 1
ATOM 761 N N . ALA A 1 94 ? -10.616 -17.698 13.655 1.00 78.94 94 ALA A N 1
ATOM 762 C CA . ALA A 1 94 ? -10.438 -17.109 14.980 1.00 78.94 94 ALA A CA 1
ATOM 763 C C . ALA A 1 94 ? -9.253 -16.133 14.990 1.00 78.94 94 ALA A C 1
ATOM 765 O O . ALA A 1 94 ? -9.324 -15.087 15.643 1.00 78.94 94 ALA A O 1
ATOM 766 N N . ASP A 1 95 ? -8.227 -16.401 14.185 1.00 80.81 95 ASP A N 1
ATOM 767 C CA . ASP A 1 95 ? -7.093 -15.511 13.953 1.00 80.81 95 ASP A CA 1
ATOM 768 C C . ASP A 1 95 ? -7.505 -14.123 13.444 1.00 80.81 95 ASP A C 1
ATOM 770 O O . ASP A 1 95 ? -6.880 -13.129 13.793 1.00 80.81 95 ASP A O 1
ATOM 774 N N . LEU A 1 96 ? -8.610 -13.976 12.708 1.00 80.88 96 LEU A N 1
ATOM 775 C CA . LEU A 1 96 ? -9.069 -12.648 12.265 1.00 80.88 96 LEU A CA 1
ATOM 776 C C . LEU A 1 96 ? -9.486 -11.729 13.431 1.00 80.88 96 LEU A C 1
ATOM 778 O O . LEU A 1 96 ? -9.608 -10.514 13.255 1.00 80.88 96 LEU A O 1
ATOM 782 N N . SER A 1 97 ? -9.696 -12.301 14.620 1.00 79.62 97 SER A N 1
ATOM 783 C CA . SER A 1 97 ? -10.044 -11.582 15.849 1.00 79.62 97 SER A CA 1
ATOM 784 C C . SER A 1 97 ? -8.862 -11.336 16.792 1.00 79.62 97 SER A C 1
ATOM 786 O O . SER A 1 97 ? -9.026 -10.649 17.798 1.00 79.62 97 SER A O 1
ATOM 788 N N . ASN A 1 98 ? -7.660 -11.832 16.470 1.00 81.75 98 ASN A N 1
ATOM 789 C CA . ASN A 1 98 ? -6.471 -11.687 17.322 1.00 81.75 98 ASN A CA 1
ATOM 790 C C . ASN A 1 98 ? -5.827 -10.282 17.253 1.00 81.75 98 ASN A C 1
ATOM 792 O O . ASN A 1 98 ? -4.812 -10.028 17.901 1.00 81.75 98 ASN A O 1
ATOM 796 N N . GLY A 1 99 ? -6.410 -9.375 16.463 1.00 82.69 99 GLY A N 1
ATOM 797 C CA . GLY A 1 99 ? -5.947 -8.004 16.265 1.00 82.69 99 GLY A CA 1
ATOM 798 C C . GLY A 1 99 ? -4.844 -7.850 15.218 1.00 82.69 99 GLY A C 1
ATOM 799 O O . GLY A 1 99 ? -4.572 -6.723 14.815 1.00 82.69 99 GLY A O 1
ATOM 800 N N . GLN A 1 100 ? -4.239 -8.938 14.736 1.00 88.06 100 GLN A N 1
ATOM 801 C CA . GLN A 1 100 ? -3.209 -8.897 13.702 1.00 88.06 100 GLN A CA 1
ATOM 802 C C . GLN A 1 100 ? -3.778 -8.443 12.359 1.00 88.06 100 GLN A C 1
ATOM 804 O O . GLN A 1 100 ? -4.964 -8.597 12.063 1.00 88.06 100 GLN A O 1
ATOM 809 N N . PHE A 1 101 ? -2.895 -7.888 11.533 1.00 91.50 101 PHE A N 1
ATOM 810 C CA . PHE A 1 101 ? -3.195 -7.518 10.159 1.00 91.50 101 PHE A CA 1
ATOM 811 C C . PHE A 1 101 ? -2.691 -8.608 9.216 1.00 91.50 101 PHE A C 1
ATOM 813 O O . PHE A 1 101 ? -1.558 -9.056 9.366 1.00 91.50 101 PHE A O 1
ATOM 820 N N . TYR A 1 102 ? -3.517 -9.023 8.254 1.00 93.38 102 TYR A N 1
ATOM 821 C CA . TYR A 1 102 ? -3.224 -10.076 7.276 1.00 93.38 102 TYR A CA 1
ATOM 822 C C . TYR A 1 102 ? -3.152 -9.494 5.859 1.00 93.38 102 TYR A C 1
ATOM 824 O O . TYR A 1 102 ? 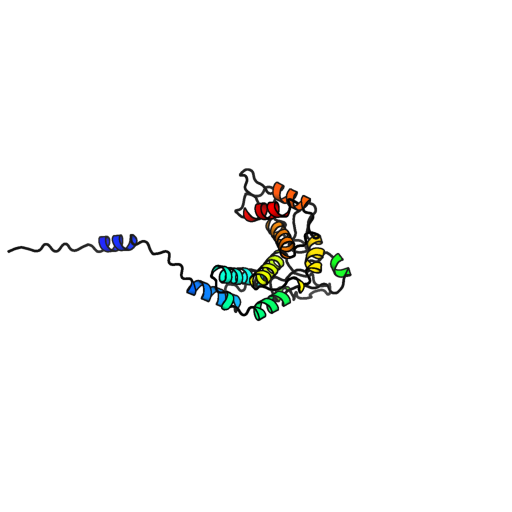-3.925 -9.848 4.972 1.00 93.38 102 TYR A O 1
ATOM 832 N N . GLY A 1 103 ? -2.247 -8.530 5.683 1.00 94.75 103 GLY A N 1
ATOM 833 C CA . GLY A 1 103 ? -1.931 -7.907 4.401 1.00 94.75 103 GLY A CA 1
ATOM 834 C C . GLY A 1 103 ? -0.698 -8.529 3.749 1.00 94.75 103 GLY A C 1
ATOM 835 O O . GLY A 1 103 ? -0.537 -9.745 3.723 1.00 94.75 103 GLY A O 1
ATOM 836 N N . PHE A 1 104 ? 0.207 -7.691 3.248 1.00 95.69 104 PHE A N 1
ATOM 837 C CA . PHE A 1 104 ? 1.485 -8.118 2.673 1.00 95.69 104 PHE A CA 1
ATOM 838 C C . PHE A 1 104 ? 2.670 -7.674 3.527 1.00 95.69 104 PHE A C 1
ATOM 840 O O . PHE A 1 104 ? 2.685 -6.578 4.093 1.00 95.69 104 PHE A O 1
ATOM 847 N N . HIS A 1 105 ? 3.689 -8.525 3.579 1.00 94.06 105 HIS A N 1
ATOM 848 C CA . HIS A 1 105 ? 4.987 -8.209 4.163 1.00 94.06 105 HIS A CA 1
ATOM 849 C C . HIS A 1 105 ? 5.811 -7.331 3.214 1.00 94.06 105 HIS A C 1
ATOM 851 O O . HIS A 1 105 ? 5.721 -7.466 1.995 1.00 94.06 105 HIS A O 1
ATOM 857 N N . GLY A 1 106 ? 6.662 -6.460 3.759 1.00 91.75 106 GLY A N 1
ATOM 858 C CA . GLY A 1 106 ? 7.547 -5.613 2.948 1.00 91.75 106 GLY A CA 1
ATOM 859 C C . GLY A 1 106 ? 8.677 -6.377 2.245 1.00 91.75 106 GLY A C 1
ATOM 860 O O . GLY A 1 106 ? 9.212 -5.905 1.241 1.00 91.75 106 GLY A O 1
ATOM 861 N N . SER A 1 107 ? 9.026 -7.568 2.738 1.00 91.25 107 SER A N 1
ATOM 862 C CA . SER A 1 107 ? 10.069 -8.430 2.176 1.00 91.25 107 SER A CA 1
ATOM 863 C C . SER A 1 107 ? 9.949 -9.866 2.686 1.00 91.25 107 SER A C 1
ATOM 865 O O . SER A 1 107 ? 9.221 -10.130 3.645 1.00 91.25 107 SER A O 1
ATOM 867 N N . ARG A 1 108 ? 10.737 -10.787 2.112 1.00 86.81 108 ARG A N 1
ATOM 868 C CA . ARG A 1 108 ? 10.857 -12.156 2.642 1.00 86.81 108 ARG A CA 1
ATOM 869 C C . ARG A 1 108 ? 11.486 -12.190 4.031 1.00 86.81 108 ARG A C 1
ATOM 871 O O . ARG A 1 108 ? 11.082 -12.995 4.857 1.00 86.81 108 ARG A O 1
ATOM 878 N N . SER A 1 109 ? 12.442 -11.304 4.316 1.00 83.75 109 SER A N 1
ATOM 879 C CA . SER A 1 109 ? 13.065 -11.235 5.647 1.00 83.75 109 SER A CA 1
ATOM 880 C C . SER A 1 109 ? 12.060 -10.862 6.741 1.00 83.75 109 SER A C 1
ATOM 882 O O . SER A 1 109 ? 12.145 -11.361 7.856 1.00 83.75 109 SER A O 1
ATOM 884 N N . SER A 1 110 ? 11.041 -10.073 6.396 1.00 81.12 110 SER A N 1
ATOM 885 C CA . SER A 1 110 ? 9.949 -9.705 7.299 1.00 81.12 110 SER A CA 1
ATOM 886 C C . SER A 1 110 ? 8.993 -10.864 7.616 1.00 81.12 110 SER A C 1
ATOM 888 O O . SER A 1 110 ? 8.230 -10.750 8.567 1.00 81.12 110 SER A O 1
ATOM 890 N N . GLN A 1 111 ? 9.019 -11.963 6.846 1.00 80.06 111 GLN A N 1
ATOM 891 C CA . GLN A 1 111 ? 8.210 -13.165 7.112 1.00 80.06 111 GLN A CA 1
ATOM 892 C C . GLN A 1 111 ? 8.835 -14.063 8.190 1.00 80.06 111 GLN A C 1
ATOM 894 O O . GLN A 1 111 ? 8.139 -14.867 8.805 1.00 80.06 111 GLN A O 1
ATOM 899 N N . PHE A 1 112 ? 10.145 -13.935 8.423 1.00 68.25 112 PHE A N 1
ATOM 900 C CA . PHE A 1 112 ? 10.905 -14.776 9.343 1.00 68.25 112 PHE A CA 1
ATOM 901 C C . PHE A 1 112 ? 11.516 -13.911 10.448 1.00 68.25 112 PHE A C 1
ATOM 903 O O . PHE A 1 112 ? 12.673 -13.505 10.349 1.00 68.25 112 PHE A O 1
ATOM 910 N N . GLN A 1 113 ? 10.765 -13.626 11.517 1.00 59.28 113 GLN A N 1
ATOM 911 C CA . GLN A 1 113 ? 11.404 -13.096 12.725 1.00 59.28 113 GLN A CA 1
ATOM 912 C C . GLN A 1 113 ? 12.064 -14.238 13.527 1.00 59.28 113 GLN A C 1
ATOM 914 O O . GLN A 1 113 ? 11.544 -15.356 13.552 1.00 59.28 113 GLN A O 1
ATOM 919 N N . PRO A 1 114 ? 13.223 -14.018 14.171 1.00 49.16 114 PRO A N 1
ATOM 920 C CA . PRO A 1 114 ? 13.808 -15.009 15.067 1.00 49.16 114 PRO A CA 1
ATOM 921 C C . PRO A 1 114 ? 12.878 -15.255 16.261 1.00 49.16 114 PRO A C 1
ATOM 923 O O . PRO A 1 114 ? 12.473 -14.326 16.958 1.00 49.16 114 PRO A O 1
ATOM 926 N N . ASN A 1 115 ? 12.521 -16.517 16.487 1.00 48.34 115 ASN A N 1
ATOM 927 C CA . ASN A 1 115 ? 11.740 -16.937 17.643 1.00 48.34 115 ASN A CA 1
ATOM 928 C C . ASN A 1 115 ? 12.647 -16.996 18.879 1.00 48.34 115 ASN A C 1
ATOM 930 O O . ASN A 1 115 ? 13.165 -18.064 19.198 1.00 48.34 115 ASN A O 1
ATOM 934 N N . ASP A 1 116 ? 12.858 -15.873 19.564 1.00 49.28 116 ASP A N 1
ATOM 935 C CA . ASP A 1 116 ? 13.706 -15.890 20.763 1.00 49.28 116 ASP A CA 1
ATOM 936 C C . ASP A 1 116 ? 12.972 -16.408 22.019 1.00 49.28 116 ASP A C 1
ATOM 938 O O . ASP A 1 116 ? 13.638 -16.830 22.962 1.00 49.28 116 ASP A O 1
ATOM 942 N N . TYR A 1 117 ? 11.624 -16.460 22.056 1.00 50.62 117 TYR A N 1
ATOM 943 C CA . TYR A 1 117 ? 10.892 -16.744 23.313 1.00 50.62 117 TYR A CA 1
ATOM 944 C C . TYR A 1 117 ? 9.567 -17.536 23.227 1.00 50.62 117 TYR A C 1
ATOM 946 O O . TYR A 1 117 ? 8.794 -17.519 24.181 1.00 50.62 117 TYR A O 1
ATOM 954 N N . GLY A 1 118 ? 9.280 -18.278 22.153 1.00 46.19 118 GLY A N 1
ATOM 955 C CA . GLY A 1 118 ? 8.190 -19.275 22.157 1.00 46.19 118 GLY A CA 1
ATOM 956 C C . GLY A 1 118 ? 6.756 -18.721 22.157 1.00 46.19 118 GLY A C 1
ATOM 957 O O . GLY A 1 118 ? 5.811 -19.495 22.303 1.00 46.19 118 GLY A O 1
ATOM 958 N N . ASN A 1 119 ? 6.581 -17.414 21.954 1.00 51.41 119 ASN A N 1
ATOM 959 C CA . ASN A 1 119 ? 5.278 -16.807 21.681 1.00 51.41 119 ASN A CA 1
ATOM 960 C C . ASN A 1 119 ? 4.987 -16.854 20.173 1.00 51.41 119 ASN A C 1
ATOM 962 O O . ASN A 1 119 ? 5.912 -16.792 19.362 1.00 51.41 119 ASN A O 1
ATOM 966 N N . ALA A 1 120 ? 3.706 -16.949 19.793 1.00 53.28 120 ALA A N 1
ATOM 967 C CA . ALA A 1 120 ? 3.290 -16.816 18.398 1.00 53.28 120 ALA A CA 1
ATOM 968 C C . ALA A 1 120 ? 3.852 -15.505 17.825 1.00 53.28 120 ALA A C 1
ATOM 970 O O . ALA A 1 120 ? 3.656 -14.438 18.412 1.00 53.28 120 ALA A O 1
ATOM 971 N N . LEU A 1 121 ? 4.600 -15.601 16.723 1.00 56.41 121 LEU A N 1
ATOM 972 C CA . LEU A 1 121 ? 5.231 -14.440 16.109 1.00 56.41 121 LEU A CA 1
ATOM 973 C C . LEU A 1 121 ? 4.164 -13.414 15.702 1.00 56.41 121 LEU A C 1
ATOM 975 O O . LEU A 1 121 ? 3.175 -13.801 15.074 1.00 56.41 121 LEU A O 1
ATOM 979 N N . PRO A 1 122 ? 4.368 -12.117 15.982 1.00 60.38 122 PRO A N 1
ATOM 980 C CA . PRO A 1 122 ? 3.517 -11.081 15.426 1.00 60.38 122 PRO A CA 1
ATOM 981 C C . PRO A 1 122 ? 3.658 -11.089 13.900 1.00 60.38 122 PRO A C 1
ATOM 983 O O . PRO A 1 122 ? 4.762 -10.939 13.371 1.00 60.38 122 PRO A O 1
ATOM 986 N N . ASN A 1 123 ? 2.547 -11.242 13.180 1.00 69.50 123 ASN A N 1
ATOM 987 C CA . ASN A 1 123 ? 2.508 -11.005 11.743 1.00 69.50 123 ASN A CA 1
ATOM 988 C C . ASN A 1 123 ? 2.999 -9.577 11.452 1.00 69.50 123 ASN A C 1
ATOM 990 O O . ASN A 1 123 ? 2.463 -8.600 11.9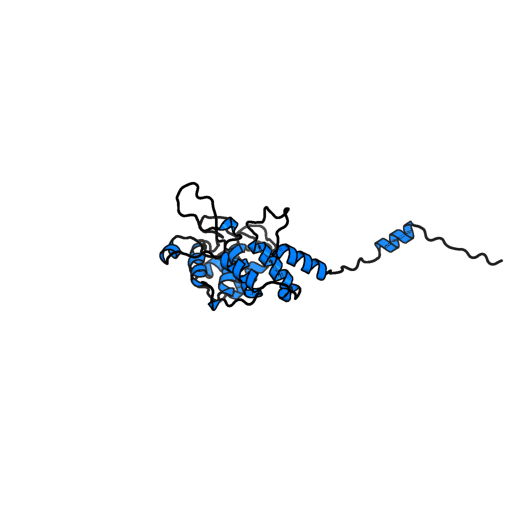84 1.00 69.50 123 ASN A O 1
ATOM 994 N N . CYS A 1 124 ? 4.045 -9.478 10.631 1.00 79.00 124 CYS A N 1
ATOM 995 C CA . CYS A 1 124 ? 4.713 -8.225 10.278 1.00 79.00 124 CYS A CA 1
ATOM 996 C C . CYS A 1 124 ? 4.231 -7.666 8.937 1.00 79.00 124 CYS A C 1
ATOM 998 O O . CYS A 1 124 ? 4.928 -6.865 8.307 1.00 79.00 124 CYS A O 1
ATOM 1000 N N . SER A 1 125 ? 3.065 -8.109 8.465 1.00 90.12 125 SER A N 1
ATOM 1001 C CA . SER A 1 125 ? 2.415 -7.465 7.337 1.00 90.12 125 SER A CA 1
ATOM 1002 C C . SER A 1 125 ? 2.097 -6.012 7.679 1.00 90.12 125 SER A C 1
ATOM 1004 O O . SER A 1 125 ? 1.787 -5.672 8.821 1.00 90.12 125 SER A O 1
ATOM 1006 N N . HIS A 1 126 ? 2.229 -5.145 6.682 1.00 93.31 126 HIS A N 1
ATOM 1007 C CA . HIS A 1 126 ? 2.233 -3.702 6.877 1.00 93.31 126 HIS A CA 1
ATOM 1008 C C . HIS A 1 126 ? 1.284 -3.038 5.886 1.00 93.31 126 HIS A C 1
ATOM 1010 O O . HIS A 1 126 ? 1.216 -3.414 4.709 1.00 93.31 126 HIS A O 1
ATOM 1016 N N . LEU A 1 127 ? 0.551 -2.022 6.337 1.00 94.12 127 LEU A N 1
ATOM 1017 C CA . LEU A 1 127 ? -0.481 -1.382 5.521 1.00 94.12 127 LEU A CA 1
ATOM 1018 C C . LEU A 1 127 ? 0.090 -0.743 4.241 1.00 94.12 127 LEU A C 1
ATOM 1020 O O . LEU A 1 127 ? -0.437 -0.958 3.150 1.00 94.12 127 LEU A O 1
ATOM 1024 N N . ALA A 1 128 ? 1.227 -0.046 4.343 1.00 94.38 128 ALA A N 1
ATOM 1025 C CA . ALA A 1 128 ? 1.911 0.516 3.171 1.00 94.38 128 ALA A CA 1
ATOM 1026 C C . ALA A 1 128 ? 2.411 -0.561 2.187 1.00 94.38 128 ALA A C 1
ATOM 1028 O O . ALA A 1 128 ? 2.290 -0.396 0.974 1.00 94.38 128 ALA A O 1
ATOM 1029 N N . SER A 1 129 ? 2.924 -1.688 2.692 1.00 95.81 129 SER A N 1
ATOM 1030 C CA . SER A 1 129 ? 3.367 -2.811 1.858 1.00 95.81 129 SER A CA 1
ATOM 1031 C C . SER A 1 129 ? 2.188 -3.473 1.147 1.00 95.81 129 SER A C 1
ATOM 1033 O O . SER A 1 129 ? 2.298 -3.815 -0.024 1.00 95.81 129 SER A O 1
ATOM 1035 N N . THR A 1 130 ? 1.036 -3.565 1.811 1.00 97.00 130 THR A N 1
ATOM 1036 C CA . THR A 1 130 ? -0.223 -4.059 1.228 1.00 97.00 130 THR A CA 1
ATOM 1037 C C . THR A 1 130 ? -0.705 -3.166 0.091 1.00 97.00 130 THR A C 1
ATOM 1039 O O . THR A 1 130 ? -1.028 -3.665 -0.984 1.00 97.00 130 THR A O 1
ATOM 1042 N N . TYR A 1 131 ? -0.687 -1.845 0.284 1.00 97.25 131 TYR A N 1
ATOM 1043 C CA . TYR A 1 131 ? -0.982 -0.893 -0.787 1.00 97.25 131 TYR A CA 1
ATOM 1044 C C . TYR A 1 131 ? -0.045 -1.085 -1.994 1.00 97.25 131 TYR A C 1
ATOM 1046 O O . TYR A 1 131 ? -0.515 -1.160 -3.132 1.00 97.25 131 TYR A O 1
ATOM 1054 N N . CYS A 1 132 ? 1.264 -1.224 -1.754 1.00 97.94 132 CYS A N 1
ATOM 1055 C CA . CYS A 1 132 ? 2.254 -1.454 -2.811 1.00 97.94 132 CYS A CA 1
ATOM 1056 C C . CYS A 1 132 ? 1.999 -2.775 -3.553 1.00 97.94 132 CYS A C 1
ATOM 1058 O O . CYS A 1 132 ? 2.017 -2.796 -4.782 1.00 97.94 132 CYS A O 1
ATOM 1060 N N . ALA A 1 133 ? 1.708 -3.855 -2.819 1.00 98.06 133 ALA A N 1
ATOM 1061 C CA . ALA A 1 133 ? 1.403 -5.171 -3.374 1.00 98.06 133 ALA A CA 1
ATOM 1062 C C . ALA A 1 133 ? 0.217 -5.119 -4.338 1.00 98.06 133 ALA A C 1
ATOM 1064 O O . ALA A 1 133 ? 0.334 -5.513 -5.497 1.00 98.06 133 ALA A O 1
ATOM 1065 N N . LEU A 1 134 ? -0.913 -4.579 -3.873 1.00 98.12 134 LEU A N 1
ATOM 1066 C CA . LEU A 1 134 ? -2.125 -4.472 -4.678 1.00 98.12 134 LEU A CA 1
ATOM 1067 C C . LEU A 1 134 ? -1.903 -3.571 -5.892 1.00 98.12 134 LEU A C 1
ATOM 1069 O O . LEU A 1 134 ? -2.351 -3.901 -6.985 1.00 98.12 134 L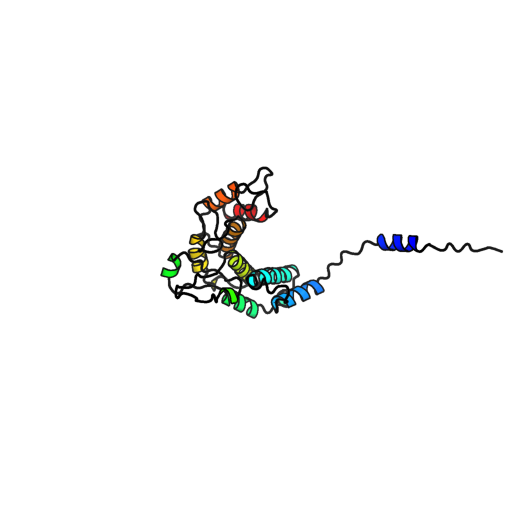EU A O 1
ATOM 1073 N N . SER A 1 135 ? -1.151 -2.482 -5.735 1.00 98.06 135 SER A N 1
ATOM 1074 C CA . SER A 1 135 ? -0.824 -1.593 -6.850 1.00 98.06 135 SER A CA 1
ATOM 1075 C C . SER A 1 135 ? 0.023 -2.296 -7.917 1.00 98.06 135 SER A C 1
ATOM 1077 O O . SER A 1 135 ? -0.267 -2.162 -9.106 1.00 98.06 135 SER A O 1
ATOM 1079 N N . ILE A 1 136 ? 1.026 -3.093 -7.520 1.00 98.31 136 ILE A N 1
ATOM 1080 C CA . ILE A 1 136 ? 1.810 -3.919 -8.454 1.00 98.31 136 ILE A CA 1
ATOM 1081 C C . ILE A 1 136 ? 0.896 -4.914 -9.169 1.00 98.31 136 ILE A C 1
ATOM 1083 O O . ILE A 1 136 ? 0.875 -4.951 -10.397 1.00 98.31 136 ILE A O 1
ATOM 1087 N N . LEU A 1 137 ? 0.112 -5.688 -8.416 1.00 98.25 137 LEU A N 1
ATOM 1088 C CA . LEU A 1 137 ? -0.793 -6.697 -8.969 1.00 98.25 137 LEU A CA 1
ATOM 1089 C C . LEU A 1 137 ? -1.782 -6.073 -9.966 1.00 98.25 137 LEU A C 1
ATOM 1091 O O . LEU A 1 137 ? -1.938 -6.582 -11.076 1.00 98.25 137 LEU A O 1
ATOM 1095 N N . LYS A 1 138 ? -2.379 -4.926 -9.621 1.00 97.25 138 LYS A N 1
ATOM 1096 C CA . LYS A 1 138 ? -3.282 -4.179 -10.506 1.00 97.25 138 LYS A CA 1
ATOM 1097 C C . LYS A 1 138 ? -2.574 -3.708 -11.774 1.00 97.25 138 LYS A C 1
ATOM 1099 O O . LYS A 1 138 ? -3.116 -3.881 -12.863 1.00 97.25 138 LYS A O 1
ATOM 1104 N N . THR A 1 139 ? -1.370 -3.151 -11.641 1.00 97.69 139 THR A N 1
ATOM 1105 C CA . THR A 1 139 ? -0.561 -2.656 -12.770 1.00 97.69 139 THR A CA 1
ATOM 1106 C C . THR A 1 139 ? -0.191 -3.786 -13.733 1.00 97.69 139 THR A C 1
ATOM 1108 O O . THR A 1 139 ? -0.201 -3.610 -14.949 1.00 97.69 139 THR A O 1
ATOM 1111 N N . LEU A 1 140 ? 0.083 -4.980 -13.204 1.00 97.44 140 LEU A N 1
ATOM 1112 C CA . LEU A 1 140 ? 0.402 -6.161 -14.005 1.00 97.44 140 LEU A CA 1
ATOM 1113 C C . LEU A 1 140 ? -0.833 -6.883 -14.569 1.00 97.44 140 LEU A C 1
ATOM 1115 O O . LEU A 1 140 ? -0.672 -7.810 -15.362 1.00 97.44 140 LEU A O 1
ATOM 1119 N N . GLY A 1 141 ? -2.047 -6.440 -14.224 1.00 96.31 141 GLY A N 1
ATOM 1120 C CA . GLY A 1 141 ? -3.303 -7.001 -14.726 1.00 96.31 141 GLY A CA 1
ATOM 1121 C C . GLY A 1 141 ? -3.758 -8.274 -14.009 1.00 96.31 141 GLY A C 1
ATOM 1122 O O . GLY A 1 141 ? -4.470 -9.077 -14.606 1.00 96.31 141 GLY A O 1
ATOM 1123 N N . TYR A 1 142 ? -3.344 -8.477 -12.756 1.00 97.50 142 TYR A N 1
ATOM 1124 C CA . TYR A 1 142 ? -3.799 -9.601 -11.941 1.00 97.50 142 TYR A CA 1
ATOM 1125 C C . TYR A 1 142 ? -5.286 -9.468 -11.576 1.00 97.50 142 TYR A C 1
ATOM 1127 O O . TYR A 1 142 ? -5.764 -8.377 -11.255 1.00 97.50 142 TYR A O 1
ATOM 1135 N N . ASP A 1 143 ? -6.006 -10.590 -11.593 1.00 95.88 143 ASP A N 1
ATOM 1136 C CA . ASP A 1 143 ? -7.415 -10.645 -11.211 1.00 95.88 143 ASP A CA 1
ATOM 1137 C C . ASP A 1 143 ? -7.571 -10.773 -9.687 1.00 95.88 143 ASP A C 1
ATOM 1139 O O . ASP A 1 143 ? -7.251 -11.801 -9.087 1.00 95.88 143 ASP A O 1
ATOM 1143 N N . PHE A 1 144 ? -8.107 -9.728 -9.052 1.00 95.69 144 PHE A N 1
ATOM 1144 C CA . PHE A 1 144 ? -8.366 -9.713 -7.612 1.00 95.69 144 PHE A CA 1
ATOM 1145 C C . PHE A 1 144 ? -9.468 -10.673 -7.161 1.00 95.69 144 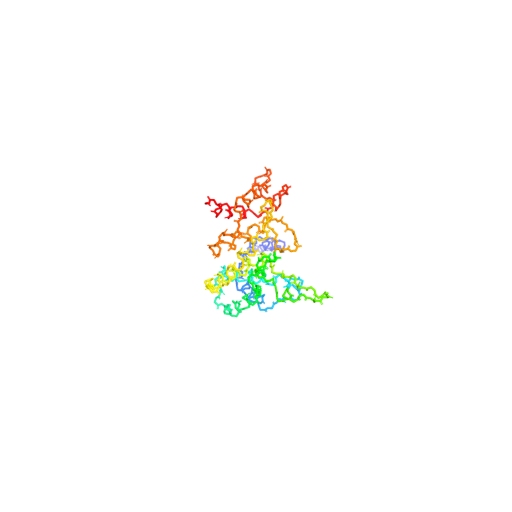PHE A C 1
ATOM 1147 O O . PHE A 1 144 ? -9.545 -10.943 -5.964 1.00 95.69 144 PHE A O 1
ATOM 1154 N N . SER A 1 145 ? -10.265 -11.247 -8.070 1.00 93.25 145 SER A N 1
ATOM 1155 C CA . SER A 1 145 ? -11.219 -12.307 -7.717 1.00 93.25 145 SER A CA 1
AT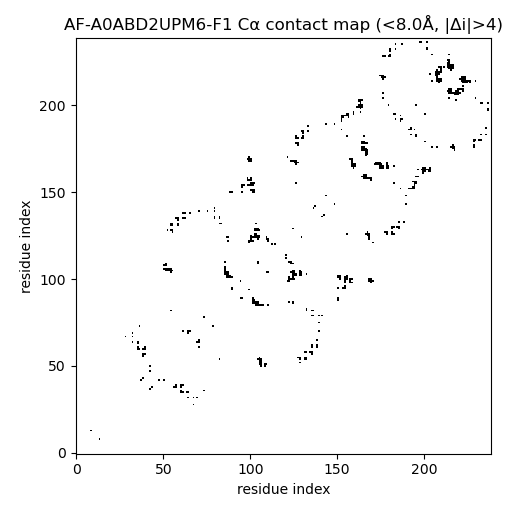OM 1156 C C . SER A 1 145 ? -10.533 -13.564 -7.156 1.00 93.25 145 SER A C 1
ATOM 1158 O O . SER A 1 145 ? -11.139 -14.318 -6.397 1.00 93.25 145 SER A O 1
ATOM 1160 N N . LEU A 1 146 ? -9.252 -13.759 -7.492 1.00 93.75 146 LEU A N 1
ATOM 1161 C CA . LEU A 1 146 ? -8.418 -14.872 -7.039 1.00 93.75 146 LEU A CA 1
ATOM 1162 C C . LEU A 1 146 ? -7.659 -14.569 -5.738 1.00 93.75 146 LEU A C 1
ATOM 1164 O O . LEU A 1 146 ? -6.982 -15.445 -5.202 1.00 93.75 146 LEU A O 1
ATOM 1168 N N . LEU A 1 147 ? -7.714 -13.327 -5.250 1.00 94.25 147 LEU A N 1
ATOM 1169 C CA . LEU A 1 147 ? -7.033 -12.897 -4.033 1.00 94.25 147 LEU A CA 1
ATOM 1170 C C . LEU A 1 147 ? -7.935 -13.109 -2.812 1.00 94.25 147 LEU A C 1
ATOM 1172 O O . LEU A 1 147 ? -9.124 -12.794 -2.852 1.00 94.25 147 LEU A O 1
ATOM 1176 N N . ASP A 1 148 ? -7.355 -13.527 -1.684 1.00 89.31 148 ASP A N 1
ATOM 1177 C CA . ASP A 1 148 ? -8.036 -13.466 -0.385 1.00 89.31 148 ASP A CA 1
ATOM 1178 C C . ASP A 1 148 ? -8.139 -12.010 0.109 1.00 89.31 148 ASP A C 1
ATOM 1180 O O . ASP A 1 148 ? -7.398 -11.546 0.977 1.00 89.31 148 ASP A O 1
ATOM 1184 N N . SER A 1 149 ? -9.052 -11.260 -0.505 1.00 93.12 149 SER A N 1
ATOM 1185 C CA . SER A 1 149 ? -9.347 -9.865 -0.177 1.00 93.12 149 SER A CA 1
ATOM 1186 C C . SER A 1 149 ? -10.095 -9.728 1.152 1.00 93.12 149 SER A C 1
ATOM 1188 O O . SER A 1 149 ? -9.977 -8.708 1.833 1.00 93.12 149 SER A O 1
ATOM 1190 N N . MET A 1 150 ? -10.835 -10.761 1.563 1.00 93.00 150 MET A N 1
ATOM 1191 C CA . MET A 1 150 ? -11.653 -10.730 2.773 1.00 93.00 150 MET A CA 1
ATOM 1192 C C . MET A 1 150 ? -10.807 -10.712 4.041 1.00 93.00 150 MET A C 1
ATOM 1194 O O . MET A 1 150 ? -11.117 -9.938 4.951 1.00 93.00 150 MET A O 1
ATOM 1198 N N . SER A 1 151 ? -9.734 -11.505 4.101 1.00 93.06 151 SER A N 1
ATOM 1199 C CA . SER A 1 151 ? -8.804 -11.472 5.235 1.00 93.06 151 SER A CA 1
ATOM 1200 C C . SER A 1 151 ? -8.120 -10.111 5.362 1.00 93.06 151 SER A C 1
ATOM 1202 O O . SER A 1 151 ? -8.034 -9.575 6.469 1.00 93.06 151 SER A O 1
ATOM 1204 N N . ILE A 1 152 ? -7.729 -9.495 4.238 1.00 95.62 152 ILE A N 1
ATOM 1205 C CA . ILE A 1 152 ? -7.130 -8.151 4.215 1.00 95.62 152 ILE A CA 1
ATOM 1206 C C . ILE A 1 152 ? -8.113 -7.129 4.798 1.00 95.62 152 ILE A C 1
ATOM 1208 O O . ILE A 1 152 ? -7.777 -6.424 5.745 1.00 95.62 152 ILE A O 1
ATOM 1212 N N . ILE A 1 153 ? -9.347 -7.072 4.286 1.00 95.75 153 ILE A N 1
ATOM 1213 C CA . ILE A 1 153 ? -10.341 -6.074 4.709 1.00 95.75 153 ILE A CA 1
ATOM 1214 C C . ILE A 1 153 ? -10.772 -6.266 6.169 1.00 95.75 153 ILE A C 1
ATOM 1216 O O . ILE A 1 153 ? -10.835 -5.293 6.924 1.00 95.75 153 ILE A O 1
ATOM 1220 N N . LYS A 1 154 ? -11.054 -7.506 6.592 1.00 93.88 154 LYS A N 1
ATOM 1221 C CA . LYS A 1 154 ? -11.482 -7.791 7.972 1.00 93.88 154 LYS A CA 1
ATOM 1222 C C . LYS A 1 154 ? -10.393 -7.441 8.981 1.00 93.88 154 LYS A C 1
ATOM 1224 O O . LYS A 1 154 ? -10.689 -6.814 9.992 1.00 93.88 154 LYS A O 1
ATOM 1229 N N . SER A 1 155 ? -9.149 -7.819 8.698 1.00 93.75 155 SER A N 1
ATOM 1230 C CA . SER A 1 155 ? -8.026 -7.558 9.600 1.00 93.75 155 SER A CA 1
ATOM 1231 C C . SER A 1 155 ? -7.596 -6.087 9.602 1.00 93.75 155 SER A C 1
ATOM 1233 O O . SER A 1 155 ? -7.233 -5.561 10.650 1.00 93.75 155 SER A O 1
ATOM 1235 N N . MET A 1 156 ? -7.728 -5.379 8.472 1.00 95.00 156 MET A N 1
ATOM 1236 C CA . MET A 1 156 ? -7.468 -3.937 8.381 1.00 95.00 156 MET A CA 1
ATOM 1237 C C . MET A 1 156 ? -8.367 -3.119 9.314 1.00 95.00 156 MET A C 1
ATOM 1239 O O . MET A 1 156 ? -7.926 -2.106 9.852 1.00 95.00 156 MET A O 1
ATOM 1243 N N . LYS A 1 157 ? -9.599 -3.575 9.569 1.00 94.06 157 LYS A N 1
ATOM 1244 C CA . LYS A 1 157 ? -10.512 -2.920 10.516 1.00 94.06 157 LYS A CA 1
ATOM 1245 C C . LYS A 1 157 ? -9.908 -2.773 11.916 1.00 94.06 157 LYS A C 1
ATOM 1247 O O . LYS A 1 157 ? -10.170 -1.781 12.589 1.00 94.06 157 LYS A O 1
ATOM 1252 N N . ASN A 1 158 ? -9.076 -3.727 12.335 1.00 91.25 158 ASN A N 1
ATOM 1253 C CA . ASN A 1 158 ? -8.417 -3.709 13.643 1.00 91.25 158 ASN A CA 1
ATOM 1254 C C . ASN A 1 158 ? -7.324 -2.629 13.742 1.00 91.25 158 ASN A C 1
ATOM 1256 O O . ASN A 1 158 ? -6.882 -2.299 14.840 1.00 91.25 158 ASN A O 1
ATOM 1260 N N . LEU A 1 159 ? -6.883 -2.076 12.608 1.00 93.56 159 LEU A N 1
ATOM 1261 C CA . LEU A 1 159 ? -5.852 -1.043 12.553 1.00 93.56 159 LEU A CA 1
ATOM 1262 C C . LEU A 1 159 ? -6.404 0.373 12.728 1.00 93.56 159 LEU A C 1
ATOM 1264 O O . LEU A 1 159 ? -5.634 1.286 13.044 1.00 93.56 159 LEU A O 1
ATOM 1268 N N . GLN A 1 160 ? -7.710 0.574 12.535 1.00 95.06 160 GLN A N 1
ATOM 1269 C CA . GLN A 1 160 ? -8.319 1.886 12.702 1.00 95.06 160 GLN A CA 1
ATOM 1270 C C . GLN A 1 160 ? -8.417 2.258 14.182 1.00 95.06 160 GLN A C 1
ATOM 1272 O O . GLN A 1 160 ? -8.950 1.512 15.004 1.00 95.06 160 GLN A O 1
ATOM 1277 N N . GLN A 1 161 ? -7.914 3.439 14.516 1.00 94.56 161 GLN A N 1
ATOM 1278 C CA . GLN A 1 161 ? -7.903 3.970 15.868 1.00 94.56 161 GLN A CA 1
ATOM 1279 C C . GLN A 1 161 ? -9.198 4.715 16.196 1.00 94.56 161 GLN A C 1
ATOM 1281 O O . GLN A 1 161 ? -10.017 5.039 15.333 1.00 94.56 161 GLN A O 1
ATOM 1286 N N . HIS A 1 162 ? -9.385 5.002 17.485 1.00 94.12 162 HIS A N 1
ATOM 1287 C CA . HIS A 1 162 ? -10.579 5.684 17.980 1.00 94.12 162 HIS A CA 1
ATOM 1288 C C . HIS A 1 162 ? -10.785 7.078 17.363 1.00 94.12 162 HIS A C 1
ATOM 1290 O O . HIS A 1 162 ? -11.939 7.462 17.172 1.00 94.12 162 HIS A O 1
ATOM 1296 N N . ASP A 1 163 ? -9.692 7.780 17.047 1.00 93.31 163 ASP A N 1
ATOM 1297 C CA . ASP A 1 163 ? -9.642 9.121 16.453 1.00 93.31 163 ASP A CA 1
ATOM 1298 C C . ASP A 1 163 ? -9.783 9.116 14.922 1.00 93.31 163 ASP A C 1
ATOM 1300 O O . ASP A 1 163 ? -9.784 10.178 14.310 1.00 93.31 163 ASP A O 1
ATOM 1304 N N . GLY A 1 164 ? -9.898 7.934 14.305 1.00 93.00 164 GLY A N 1
ATOM 1305 C CA . GLY A 1 164 ? -10.014 7.756 12.859 1.00 93.00 164 GLY A CA 1
ATOM 1306 C C . GLY A 1 164 ? -8.695 7.566 12.114 1.00 93.00 164 GLY A C 1
ATOM 1307 O O . GLY A 1 164 ? -8.734 7.249 10.922 1.00 93.00 164 GLY A O 1
ATOM 1308 N N . SER A 1 165 ? -7.552 7.695 12.793 1.00 92.88 165 SER A N 1
ATOM 1309 C CA . SER A 1 165 ? -6.244 7.354 12.228 1.00 92.88 165 SER A CA 1
ATOM 1310 C C . SER A 1 165 ? -6.096 5.846 12.000 1.00 92.88 165 SER A C 1
ATOM 1312 O O . SER A 1 165 ? -6.912 5.043 12.455 1.00 92.88 165 SER A O 1
ATOM 1314 N N . PHE A 1 166 ? -5.045 5.441 11.288 1.00 93.56 166 PHE A N 1
ATOM 1315 C CA . PHE A 1 166 ? -4.705 4.033 11.087 1.00 93.56 166 PHE A CA 1
ATOM 1316 C C . PHE A 1 166 ? -3.287 3.756 11.572 1.00 93.56 166 PHE A C 1
ATOM 1318 O O . PHE A 1 166 ? -2.366 4.514 11.266 1.00 93.56 166 PHE A O 1
ATOM 1325 N N . MET A 1 167 ? -3.114 2.641 12.280 1.00 93.00 167 MET A N 1
ATOM 1326 C CA . MET A 1 167 ? -1.796 2.062 12.525 1.00 93.00 167 MET A CA 1
ATOM 1327 C C . MET A 1 167 ? -1.364 1.223 11.315 1.00 93.00 167 MET A C 1
ATOM 1329 O O . MET A 1 167 ? -2.202 0.582 10.683 1.00 93.00 167 MET A O 1
ATOM 1333 N N . PRO A 1 168 ? -0.069 1.154 10.990 1.00 90.25 168 PRO A N 1
ATOM 1334 C CA . PRO A 1 168 ? 0.405 0.304 9.905 1.00 90.25 168 PRO A CA 1
ATOM 1335 C C . PRO A 1 168 ? 0.468 -1.182 10.266 1.00 90.25 168 PRO A C 1
ATOM 1337 O O . PRO A 1 168 ? 0.415 -2.019 9.364 1.00 90.25 168 PRO A O 1
ATOM 1340 N N . ILE A 1 169 ? 0.624 -1.484 11.559 1.00 88.62 169 ILE A N 1
ATOM 1341 C CA . ILE A 1 169 ? 0.740 -2.822 12.147 1.00 88.62 169 ILE A CA 1
ATOM 1342 C C . ILE A 1 169 ? -0.015 -2.863 13.481 1.00 88.62 169 ILE A C 1
ATOM 1344 O O . ILE A 1 169 ? -0.179 -1.842 14.147 1.00 88.62 169 ILE A O 1
ATOM 1348 N N . HIS A 1 170 ? -0.441 -4.053 13.899 1.00 79.44 170 HIS A N 1
ATOM 1349 C CA . HIS A 1 170 ? -1.247 -4.241 15.111 1.00 79.44 170 HIS A CA 1
ATOM 1350 C C . HIS A 1 170 ? -0.505 -3.957 16.426 1.00 79.44 170 HIS A C 1
ATOM 1352 O O . HIS A 1 170 ? -1.126 -3.580 17.414 1.00 79.44 170 HIS A O 1
ATOM 1358 N N . SER A 1 171 ? 0.819 -4.134 16.452 1.00 77.94 171 SER A N 1
ATOM 1359 C CA . SER A 1 171 ? 1.647 -3.971 17.655 1.00 77.94 171 SER A CA 1
ATOM 1360 C C . SER A 1 171 ? 1.916 -2.509 18.033 1.00 77.94 171 SER A C 1
ATOM 1362 O O . SER A 1 171 ? 2.643 -2.254 18.990 1.00 77.94 171 SER A O 1
ATOM 1364 N N . GLY A 1 172 ? 1.348 -1.557 17.291 1.00 70.06 172 GLY A N 1
ATOM 1365 C CA . GLY A 1 172 ? 1.600 -0.132 17.463 1.00 70.06 172 GLY A CA 1
ATOM 1366 C C . GLY A 1 172 ? 2.798 0.353 16.650 1.00 70.06 172 GLY A C 1
ATOM 1367 O O . GLY A 1 172 ? 3.828 -0.314 16.562 1.00 70.06 172 GLY A O 1
ATOM 1368 N N . ALA A 1 173 ? 2.628 1.524 16.042 1.00 77.50 173 ALA A N 1
ATOM 1369 C CA . ALA A 1 173 ? 3.646 2.314 15.354 1.00 77.50 173 ALA A CA 1
ATOM 1370 C C . ALA A 1 173 ? 3.100 3.746 15.187 1.00 77.50 173 ALA A C 1
ATOM 1372 O O . ALA A 1 173 ? 2.157 4.130 15.883 1.00 77.50 173 ALA A O 1
ATOM 1373 N N . GLU A 1 174 ? 3.674 4.544 14.291 1.00 83.44 174 GLU A N 1
ATOM 1374 C CA . GLU A 1 174 ? 3.151 5.871 14.002 1.00 83.44 174 GLU A CA 1
ATOM 1375 C C . GLU A 1 174 ? 1.752 5.815 13.367 1.00 83.44 174 GLU A C 1
ATOM 1377 O O . GLU A 1 174 ? 1.412 4.899 12.620 1.00 83.44 174 GLU A O 1
ATOM 1382 N N . THR A 1 175 ? 0.923 6.805 13.682 1.00 85.62 175 THR A N 1
ATOM 1383 C CA . THR A 1 175 ? -0.430 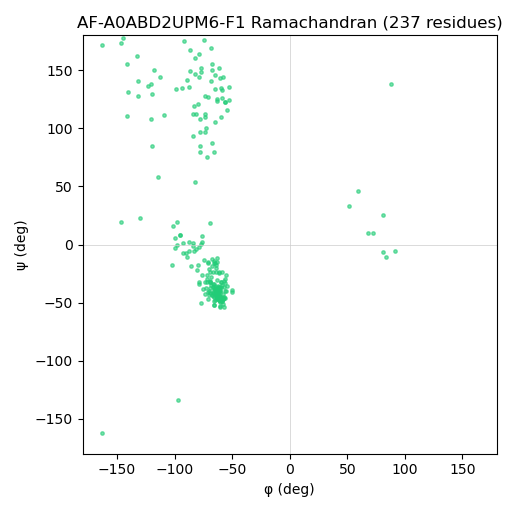6.962 13.141 1.00 85.62 175 THR A CA 1
ATOM 1384 C C . THR A 1 175 ? -0.496 8.298 12.428 1.00 85.62 175 THR A C 1
ATOM 1386 O O . THR A 1 175 ? -0.462 9.343 13.079 1.00 85.62 175 THR A O 1
ATOM 1389 N N . ASP A 1 176 ? -0.553 8.272 11.100 1.00 88.38 176 ASP A N 1
ATOM 1390 C CA . ASP A 1 176 ? -0.598 9.477 10.277 1.00 88.38 176 ASP A CA 1
ATOM 1391 C C . ASP A 1 176 ? -1.440 9.283 9.007 1.00 88.38 176 ASP A C 1
ATOM 1393 O O . ASP A 1 176 ? -1.907 8.182 8.687 1.00 88.38 176 ASP A O 1
ATOM 1397 N N . LEU A 1 177 ? -1.643 10.376 8.266 1.00 89.25 177 LEU A N 1
ATOM 1398 C CA . LEU A 1 177 ? -2.451 10.402 7.047 1.00 89.25 177 LEU A CA 1
ATOM 1399 C C . LEU A 1 177 ? -2.020 9.393 5.975 1.00 89.25 177 LEU A C 1
ATOM 1401 O O . LEU A 1 177 ? -2.864 8.962 5.185 1.00 89.25 177 LEU A O 1
ATOM 1405 N N . ARG A 1 178 ? -0.750 8.973 5.924 1.00 90.69 178 ARG A N 1
ATOM 1406 C CA . ARG A 1 178 ? -0.279 7.999 4.924 1.00 90.69 178 ARG A CA 1
ATOM 1407 C C . ARG A 1 178 ? -1.016 6.674 5.081 1.00 90.69 178 ARG A C 1
ATOM 1409 O O . ARG A 1 178 ? -1.350 6.041 4.081 1.00 90.69 178 ARG A O 1
ATOM 1416 N N . PHE A 1 179 ? -1.315 6.269 6.311 1.00 92.88 179 PHE A N 1
ATOM 1417 C CA . PHE A 1 179 ? -2.008 5.011 6.580 1.00 92.88 179 PHE A CA 1
ATOM 1418 C C . PHE A 1 179 ? -3.509 5.106 6.346 1.00 92.88 179 PHE A C 1
ATOM 1420 O O . PHE A 1 179 ? -4.093 4.156 5.829 1.00 92.88 179 PHE A O 1
ATOM 1427 N N . VAL A 1 180 ? -4.111 6.274 6.585 1.00 93.12 180 VAL A N 1
ATOM 1428 C CA . VAL A 1 180 ? -5.495 6.541 6.163 1.00 93.12 180 VAL A CA 1
ATOM 1429 C C . VAL A 1 180 ? -5.617 6.428 4.639 1.00 93.12 180 VAL A C 1
ATOM 1431 O O . VAL A 1 180 ? -6.521 5.761 4.137 1.00 93.12 180 VAL A O 1
ATOM 1434 N N . TYR A 1 181 ? -4.665 7.004 3.893 1.00 92.38 181 TYR A N 1
ATOM 1435 C CA . TYR A 1 181 ? -4.597 6.845 2.439 1.00 92.38 181 TYR A CA 1
ATOM 1436 C C . TYR A 1 181 ? -4.433 5.385 2.024 1.00 92.38 181 TYR A C 1
ATOM 1438 O O . TYR A 1 181 ? -5.182 4.917 1.171 1.00 92.38 181 TYR A O 1
ATOM 1446 N N . CYS A 1 182 ? -3.486 4.658 2.626 1.00 94.56 182 CYS A N 1
ATOM 1447 C CA . CYS A 1 182 ? -3.259 3.254 2.287 1.00 94.56 182 CYS A CA 1
ATOM 1448 C C . CYS A 1 182 ? -4.532 2.425 2.504 1.00 94.56 182 CYS A C 1
ATOM 1450 O O . CYS A 1 182 ? -4.926 1.695 1.599 1.00 94.56 182 CYS A O 1
ATOM 1452 N N . ALA A 1 183 ? -5.212 2.581 3.645 1.00 95.00 183 ALA A N 1
ATOM 1453 C CA . ALA A 1 183 ? -6.463 1.880 3.928 1.00 95.00 183 ALA A CA 1
ATOM 1454 C C . ALA A 1 183 ? -7.552 2.204 2.891 1.00 95.00 183 ALA A C 1
ATOM 1456 O O . ALA A 1 183 ? -8.188 1.300 2.338 1.00 95.00 183 ALA A O 1
ATOM 1457 N N . ALA A 1 184 ? -7.749 3.490 2.584 1.00 94.50 184 ALA A N 1
ATOM 1458 C CA . ALA A 1 184 ? -8.741 3.927 1.606 1.00 94.50 184 ALA A CA 1
ATOM 1459 C C . ALA A 1 184 ? -8.422 3.429 0.186 1.00 94.50 184 ALA A C 1
ATOM 1461 O O . ALA A 1 184 ? -9.314 2.970 -0.524 1.00 94.50 184 ALA A O 1
ATOM 1462 N N . ALA A 1 185 ? -7.154 3.468 -0.227 1.00 94.31 185 ALA A N 1
ATOM 1463 C CA . ALA A 1 185 ? -6.717 2.970 -1.527 1.00 94.31 185 ALA A CA 1
ATOM 1464 C C . ALA A 1 185 ? -6.873 1.447 -1.639 1.00 94.31 185 ALA A C 1
ATOM 1466 O O . ALA A 1 185 ? -7.348 0.965 -2.663 1.00 94.31 185 ALA A O 1
ATOM 1467 N N . ILE A 1 186 ? -6.543 0.693 -0.583 1.00 96.25 186 ILE A N 1
ATOM 1468 C CA . ILE A 1 186 ? -6.785 -0.756 -0.505 1.00 96.25 186 ILE A CA 1
ATOM 1469 C C . ILE A 1 186 ? -8.283 -1.052 -0.651 1.00 96.25 186 ILE A C 1
ATOM 1471 O O . ILE A 1 186 ? -8.663 -1.871 -1.484 1.00 96.25 186 ILE A O 1
ATOM 1475 N N . SER A 1 187 ? -9.134 -0.346 0.099 1.00 95.62 187 SER A N 1
ATOM 1476 C CA . SER A 1 187 ? -10.594 -0.515 0.029 1.00 95.62 187 SER A CA 1
ATOM 1477 C C . SER A 1 187 ? -11.153 -0.195 -1.354 1.00 95.62 187 SER A C 1
ATOM 1479 O O . SER A 1 187 ? -12.028 -0.905 -1.841 1.00 95.62 187 SER A O 1
ATOM 1481 N N . SER A 1 188 ? -10.629 0.850 -2.002 1.00 94.31 188 SER A N 1
ATOM 1482 C CA . SER A 1 188 ? -10.998 1.232 -3.367 1.00 94.31 188 SER A CA 1
ATOM 1483 C C . SER A 1 188 ? -10.572 0.171 -4.388 1.00 94.31 188 SER A C 1
ATOM 1485 O O . SER A 1 188 ? -11.392 -0.280 -5.180 1.00 94.31 188 SER A O 1
ATOM 1487 N N . MET A 1 189 ? -9.320 -0.302 -4.326 1.00 94.88 189 MET A N 1
ATOM 1488 C CA . MET A 1 189 ? -8.793 -1.336 -5.228 1.00 94.88 189 MET A CA 1
ATOM 1489 C C . MET A 1 189 ? -9.525 -2.676 -5.108 1.00 94.88 189 MET A C 1
ATOM 1491 O O . MET A 1 189 ? -9.670 -3.371 -6.112 1.00 94.88 189 MET A O 1
ATOM 1495 N N . LEU A 1 190 ? -9.954 -3.037 -3.896 1.00 95.50 190 LEU A N 1
ATOM 1496 C CA . LEU A 1 190 ? -10.691 -4.271 -3.606 1.00 95.50 190 LEU A CA 1
ATOM 1497 C C . LEU A 1 190 ? -12.216 -4.092 -3.662 1.00 95.50 190 LEU A C 1
ATOM 1499 O O . LEU A 1 190 ? -12.941 -5.039 -3.369 1.00 95.50 190 LEU A O 1
ATOM 1503 N N . GLU A 1 191 ? -12.696 -2.888 -3.988 1.00 94.38 191 GLU A N 1
ATOM 1504 C CA . GLU A 1 191 ? -14.119 -2.531 -4.062 1.00 94.38 191 GLU A CA 1
ATOM 1505 C C . GLU A 1 191 ? -14.914 -2.899 -2.791 1.00 94.38 191 GLU A C 1
ATOM 1507 O O . GLU A 1 191 ? -16.100 -3.228 -2.832 1.00 94.38 191 GLU A O 1
ATOM 1512 N N . ASN A 1 192 ? -14.266 -2.830 -1.624 1.00 94.88 192 ASN A N 1
ATOM 1513 C CA . ASN A 1 192 ? -14.851 -3.223 -0.347 1.00 94.88 192 ASN A CA 1
ATOM 1514 C C . ASN A 1 192 ? -14.436 -2.269 0.780 1.00 94.88 192 ASN A C 1
ATOM 1516 O O . ASN A 1 192 ? -13.300 -2.275 1.244 1.00 94.88 192 ASN A O 1
ATOM 1520 N N . TRP A 1 193 ? -15.405 -1.495 1.271 1.00 94.50 193 TRP A N 1
ATOM 1521 C CA . TRP A 1 193 ? -15.212 -0.482 2.314 1.00 94.50 193 TRP A CA 1
ATOM 1522 C C . TRP A 1 193 ? -15.625 -0.939 3.720 1.00 94.50 193 TRP A C 1
ATOM 1524 O O . TRP A 1 193 ? -15.603 -0.143 4.653 1.00 94.50 193 TRP A O 1
ATOM 1534 N N . SER A 1 194 ? -15.997 -2.211 3.904 1.00 95.19 194 SER A N 1
ATOM 1535 C CA . SER A 1 194 ? -16.469 -2.734 5.202 1.00 95.19 194 SER A CA 1
ATOM 1536 C C . SER A 1 194 ? -15.402 -2.749 6.306 1.00 95.19 194 SER A C 1
ATOM 1538 O O . SER A 1 194 ? -15.733 -2.890 7.487 1.00 95.19 194 SER A O 1
ATOM 1540 N N . GLY A 1 195 ? -14.131 -2.589 5.929 1.00 92.88 195 GLY A N 1
ATOM 1541 C CA . GLY A 1 195 ? -12.991 -2.506 6.841 1.00 92.88 195 GLY A CA 1
ATOM 1542 C C . GLY A 1 195 ? -12.667 -1.100 7.356 1.00 92.88 195 GLY A C 1
ATOM 1543 O O . GLY A 1 195 ? -11.681 -0.967 8.072 1.00 92.88 195 GLY A O 1
ATOM 1544 N N . ILE A 1 196 ? -13.438 -0.061 7.000 1.00 94.56 196 ILE A N 1
ATOM 1545 C CA . ILE A 1 196 ? -13.163 1.335 7.389 1.00 94.56 196 ILE A CA 1
ATOM 1546 C C . ILE A 1 196 ? -14.426 2.007 7.936 1.00 94.56 196 ILE A C 1
ATOM 1548 O O . ILE A 1 196 ? -15.453 2.070 7.263 1.00 94.56 196 ILE A O 1
ATOM 1552 N N . ASP A 1 197 ? -14.327 2.595 9.127 1.00 95.44 197 ASP A N 1
ATOM 1553 C CA . ASP A 1 197 ? -15.246 3.633 9.595 1.00 95.44 197 ASP A CA 1
ATOM 1554 C C . ASP A 1 197 ? -14.931 4.935 8.844 1.00 95.44 197 ASP A C 1
ATOM 1556 O O . ASP A 1 197 ? -13.980 5.662 9.161 1.00 95.44 197 ASP A O 1
ATOM 1560 N N . LYS A 1 198 ? -15.699 5.179 7.777 1.00 92.69 198 LYS A N 1
ATOM 1561 C CA . LYS A 1 198 ? -15.492 6.306 6.863 1.00 92.69 198 LYS A CA 1
ATOM 1562 C C . LYS A 1 198 ? -15.636 7.655 7.564 1.00 92.69 198 LYS A C 1
ATOM 1564 O O . LYS A 1 198 ? -14.890 8.576 7.245 1.00 92.69 198 LYS A O 1
ATOM 1569 N N . GLU A 1 199 ? -16.571 7.778 8.501 1.00 92.81 199 GLU A N 1
ATOM 1570 C CA . GLU A 1 199 ? -16.860 9.053 9.161 1.00 92.81 199 GLU A CA 1
ATOM 1571 C C . GLU A 1 199 ? -15.718 9.461 10.085 1.00 92.81 199 GLU A C 1
ATOM 1573 O O . GLU A 1 199 ? -15.236 10.590 10.006 1.00 92.81 199 GLU A O 1
ATOM 1578 N N . LYS A 1 200 ? -15.180 8.514 10.858 1.00 94.19 200 LYS A N 1
ATOM 1579 C CA . LYS A 1 200 ? -13.989 8.783 11.672 1.00 94.19 200 LYS A CA 1
ATOM 1580 C C . LYS A 1 200 ? -12.764 9.106 10.826 1.00 94.19 200 LYS A C 1
ATOM 1582 O O . LYS A 1 200 ? -12.019 10.024 11.149 1.00 94.19 200 LYS A O 1
ATOM 1587 N N . ALA A 1 201 ? -12.557 8.386 9.722 1.00 92.56 201 ALA A N 1
ATOM 1588 C CA . ALA A 1 201 ? -11.445 8.674 8.818 1.00 92.56 201 ALA A CA 1
ATOM 1589 C C . ALA A 1 201 ? -11.545 10.092 8.217 1.00 92.56 201 ALA A C 1
ATOM 1591 O O . ALA A 1 201 ? -10.537 10.794 8.128 1.00 92.56 201 ALA A O 1
ATOM 1592 N N . LYS A 1 202 ? -12.756 10.545 7.847 1.00 90.94 202 LYS A N 1
ATOM 1593 C CA . LYS A 1 202 ? -12.999 11.930 7.404 1.00 90.94 202 LYS A CA 1
ATOM 1594 C C . LYS A 1 202 ? -12.676 12.937 8.503 1.00 90.94 202 LYS A C 1
ATOM 1596 O O . LYS A 1 202 ? -11.997 13.922 8.224 1.00 90.94 202 LYS A O 1
ATOM 1601 N N . GLU A 1 203 ? -13.157 12.700 9.722 1.00 92.19 203 GLU A N 1
ATOM 1602 C CA . GLU A 1 203 ? -12.913 13.579 10.868 1.00 92.19 203 GLU A CA 1
ATOM 1603 C C . GLU A 1 203 ? -11.411 13.727 11.137 1.00 92.19 203 GLU A C 1
ATOM 1605 O O . GLU A 1 203 ? -10.912 14.849 11.234 1.00 92.19 203 GLU A O 1
ATOM 1610 N N . TYR A 1 204 ? -10.669 12.616 11.137 1.00 91.94 204 TYR A N 1
ATOM 1611 C CA . TYR A 1 204 ? -9.216 12.637 11.284 1.00 91.94 204 TYR A CA 1
ATOM 1612 C C . TYR A 1 204 ? -8.535 13.482 10.202 1.00 91.94 204 TYR A C 1
ATOM 1614 O O . TYR A 1 204 ? -7.710 14.337 10.513 1.00 91.94 204 TYR A O 1
ATOM 1622 N N . ILE A 1 205 ? -8.920 13.301 8.932 1.00 90.06 205 ILE A N 1
ATOM 1623 C CA . ILE A 1 205 ? -8.364 14.077 7.814 1.00 90.06 205 ILE A CA 1
ATOM 1624 C C . ILE A 1 205 ? -8.618 15.568 7.991 1.00 90.06 205 ILE A C 1
ATOM 1626 O O . ILE A 1 205 ? -7.700 16.362 7.804 1.00 90.06 205 ILE A O 1
ATOM 1630 N N . ILE A 1 206 ? -9.843 15.952 8.355 1.00 89.81 206 ILE A N 1
ATOM 1631 C CA . ILE A 1 206 ? -10.200 17.354 8.593 1.00 89.81 206 ILE A CA 1
ATOM 1632 C C . ILE A 1 206 ? -9.346 17.933 9.726 1.00 89.81 206 ILE A C 1
ATOM 1634 O O . ILE A 1 206 ? -8.829 19.039 9.592 1.00 89.81 206 ILE A O 1
ATOM 1638 N N . ASN A 1 207 ? -9.118 17.167 10.794 1.00 91.12 207 ASN A N 1
ATOM 1639 C CA . ASN A 1 207 ? -8.284 17.584 11.923 1.00 91.12 207 ASN A CA 1
ATOM 1640 C C . ASN A 1 207 ? -6.793 17.726 11.570 1.00 91.12 207 ASN A C 1
ATOM 1642 O O . ASN A 1 207 ? -6.051 18.392 12.292 1.00 91.12 207 ASN A O 1
ATOM 1646 N N . CYS A 1 208 ? -6.342 17.130 10.465 1.00 90.38 208 CYS A N 1
ATOM 1647 C CA . CYS A 1 208 ? -4.994 17.324 9.938 1.00 90.38 208 CYS A CA 1
ATOM 1648 C C . CYS A 1 208 ? -4.845 18.591 9.080 1.00 90.38 208 CYS A C 1
ATOM 1650 O O . CYS A 1 208 ? -3.725 18.897 8.671 1.00 90.38 208 CYS A O 1
ATOM 1652 N N . GLN A 1 209 ? -5.920 19.331 8.786 1.00 88.88 209 GLN A N 1
ATOM 1653 C CA . GLN A 1 209 ? -5.815 20.584 8.042 1.00 88.88 209 GLN A CA 1
ATOM 1654 C C . GLN A 1 209 ? -5.159 21.678 8.900 1.00 88.88 209 GLN A C 1
ATOM 1656 O O . GLN A 1 209 ? -5.601 21.964 10.012 1.00 88.88 209 GLN A O 1
ATOM 1661 N N . SER A 1 210 ? -4.112 22.310 8.372 1.00 87.25 210 SER A N 1
ATOM 1662 C CA . SER A 1 210 ? -3.399 23.411 9.022 1.00 87.25 210 SER A CA 1
ATOM 1663 C C . SER A 1 210 ? -3.963 24.782 8.623 1.00 87.25 210 SER A C 1
ATOM 1665 O O . SER A 1 210 ? -4.837 24.908 7.762 1.00 87.25 210 SER A O 1
ATOM 1667 N N . TYR A 1 211 ? -3.444 25.840 9.250 1.00 87.38 211 TYR A N 1
ATOM 1668 C CA . TYR A 1 211 ? -3.900 27.226 9.078 1.00 87.38 211 TYR A CA 1
ATOM 1669 C C . TYR A 1 211 ? -3.698 27.779 7.657 1.00 87.38 211 TYR A C 1
ATOM 1671 O O . TYR A 1 211 ? -4.385 28.717 7.259 1.00 87.38 211 TYR A O 1
ATOM 1679 N N . ASP A 1 212 ? -2.756 27.217 6.899 1.00 88.94 212 ASP A N 1
ATOM 1680 C CA . ASP A 1 212 ? -2.465 27.574 5.507 1.00 88.94 212 ASP A CA 1
ATOM 1681 C C . ASP A 1 212 ? -3.381 26.846 4.502 1.00 88.94 212 ASP A C 1
ATOM 1683 O O . ASP A 1 212 ? -3.252 27.024 3.291 1.00 88.94 212 ASP A O 1
ATOM 1687 N N . GLY A 1 213 ? -4.314 26.025 4.998 1.00 85.38 213 GLY A N 1
ATOM 1688 C CA . GLY A 1 213 ? -5.216 25.198 4.201 1.00 85.38 213 GLY A CA 1
ATOM 1689 C C . GLY A 1 213 ? -4.594 23.894 3.696 1.00 85.38 213 GLY A C 1
ATOM 1690 O O . GLY A 1 213 ? -5.323 23.069 3.137 1.00 85.38 213 GLY A O 1
ATOM 1691 N N . GLY A 1 214 ? -3.288 23.691 3.903 1.00 85.50 214 GLY A N 1
ATOM 1692 C CA . GLY A 1 214 ? -2.597 22.432 3.659 1.00 85.50 214 GLY A CA 1
ATOM 1693 C C . GLY A 1 214 ? -2.917 21.385 4.726 1.00 85.50 214 GLY A C 1
ATOM 1694 O O . GLY A 1 214 ? -3.645 21.649 5.680 1.00 85.50 214 GLY A O 1
ATOM 1695 N N . PHE A 1 215 ? -2.397 20.172 4.545 1.00 87.75 215 PHE A N 1
ATOM 1696 C CA . PHE A 1 215 ? -2.612 19.071 5.482 1.00 87.75 215 PHE A CA 1
ATOM 1697 C C . PHE A 1 215 ? -1.281 18.598 6.052 1.00 87.75 215 PHE A C 1
ATOM 1699 O O . PHE A 1 215 ? -0.328 18.333 5.314 1.00 87.75 215 PHE A O 1
ATOM 1706 N N . GLY A 1 216 ? -1.233 18.498 7.373 1.00 87.31 216 GLY A N 1
ATOM 1707 C CA . GLY A 1 216 ? -0.158 17.863 8.111 1.00 87.31 216 GLY A CA 1
ATOM 1708 C C . GLY A 1 216 ? -0.281 16.340 8.109 1.00 87.31 216 GLY A C 1
ATOM 1709 O O . GLY A 1 216 ? -1.337 15.794 7.803 1.00 87.31 216 GLY A O 1
ATOM 1710 N N . LEU A 1 217 ? 0.796 15.633 8.457 1.00 85.62 217 LEU A N 1
ATOM 1711 C CA . LEU A 1 217 ? 0.761 14.173 8.614 1.00 85.62 217 LEU A CA 1
ATOM 1712 C C . LEU A 1 217 ? -0.120 13.756 9.798 1.00 85.62 217 LEU A C 1
ATOM 1714 O O . LEU A 1 217 ? -0.794 12.731 9.732 1.00 85.62 217 LEU A O 1
ATOM 1718 N N . THR A 1 218 ? -0.136 14.566 10.852 1.00 89.88 218 THR A N 1
ATOM 1719 C CA . THR A 1 218 ? -0.958 14.373 12.048 1.00 89.88 218 THR A CA 1
ATOM 1720 C C . THR A 1 218 ? -1.655 15.684 12.416 1.00 89.88 218 THR A C 1
ATOM 1722 O O . THR A 1 218 ? -1.251 16.755 11.946 1.00 89.88 218 THR A O 1
ATOM 1725 N N . PRO A 1 219 ? -2.716 15.647 13.244 1.00 89.06 219 PRO A N 1
ATOM 1726 C CA . PRO A 1 219 ? -3.361 16.864 13.717 1.00 89.06 219 PRO A CA 1
ATOM 1727 C C . PRO A 1 219 ? -2.356 17.829 14.349 1.00 89.06 219 PRO A C 1
ATOM 1729 O O . PRO A 1 219 ? -1.529 17.434 15.169 1.00 89.06 219 PRO A O 1
ATOM 1732 N N . SER A 1 220 ? -2.467 19.112 14.004 1.00 86.00 220 SER A N 1
ATOM 1733 C CA . SER A 1 220 ? -1.576 20.190 14.471 1.00 86.00 220 SER A CA 1
ATOM 1734 C C . SER A 1 220 ? -0.123 20.140 13.969 1.00 86.00 220 SER A C 1
ATOM 1736 O O . SER A 1 220 ? 0.698 20.917 14.460 1.00 86.00 220 SER A O 1
ATOM 1738 N N . SER A 1 221 ? 0.227 19.274 13.010 1.00 85.31 221 SER A N 1
ATOM 1739 C CA . SER A 1 221 ? 1.553 19.317 12.378 1.00 85.31 221 SER A CA 1
ATOM 1740 C C . SER A 1 221 ? 1.622 20.374 11.269 1.00 85.31 221 SER A C 1
ATOM 1742 O O . SER A 1 221 ? 0.602 20.785 10.716 1.00 85.31 221 SER A O 1
ATOM 1744 N N . GLU A 1 222 ? 2.837 20.791 10.904 1.00 85.50 222 GLU A N 1
ATOM 1745 C CA . GLU A 1 222 ? 3.048 21.635 9.724 1.00 85.50 222 GLU A CA 1
ATOM 1746 C C . GLU A 1 222 ? 2.513 20.938 8.468 1.00 85.50 222 GLU A C 1
ATOM 1748 O O . GLU A 1 222 ? 2.590 19.708 8.342 1.00 85.50 222 GLU A O 1
ATOM 1753 N N . SER A 1 223 ? 1.959 21.732 7.555 1.00 84.12 223 SER A N 1
ATOM 1754 C CA . SER A 1 223 ? 1.505 21.251 6.259 1.00 84.12 223 SER A CA 1
ATOM 1755 C C . SER A 1 223 ? 2.661 20.629 5.495 1.00 84.12 223 SER A C 1
ATOM 1757 O O . SER A 1 223 ? 3.694 21.254 5.271 1.00 84.12 223 SER A O 1
ATOM 1759 N N . HIS A 1 224 ? 2.467 19.391 5.055 1.00 79.06 224 HIS A N 1
ATOM 1760 C CA . HIS A 1 224 ? 3.434 18.673 4.241 1.00 79.06 224 HIS A CA 1
ATOM 1761 C C . HIS A 1 224 ? 2.803 18.349 2.881 1.00 79.06 224 HIS A C 1
ATOM 1763 O O . HIS A 1 224 ? 1.591 18.181 2.762 1.00 79.06 224 HIS A O 1
ATOM 1769 N N . VAL A 1 225 ? 3.613 18.272 1.820 1.00 57.44 225 VAL A N 1
ATOM 1770 C CA . VAL A 1 225 ? 3.172 18.278 0.402 1.00 57.44 225 VAL A CA 1
ATOM 1771 C C . VAL A 1 225 ? 2.410 17.002 -0.033 1.00 57.44 225 VAL A C 1
ATOM 1773 O O . VAL A 1 225 ? 2.223 16.741 -1.216 1.00 57.44 225 VAL A O 1
ATOM 1776 N N . SER A 1 226 ? 1.883 16.189 0.883 1.00 56.88 226 SER A N 1
ATOM 1777 C CA . SER A 1 226 ? 0.966 15.092 0.549 1.00 56.88 226 SER A CA 1
ATOM 1778 C C . SER A 1 226 ? -0.482 15.585 0.385 1.00 56.88 226 SER A C 1
ATOM 1780 O O . SER A 1 226 ? -1.402 15.037 0.988 1.00 56.88 226 SER A O 1
ATOM 1782 N N . GLN A 1 227 ? -0.712 16.591 -0.470 1.00 51.28 227 GLN A N 1
ATOM 1783 C CA . GLN A 1 227 ? -2.061 17.081 -0.831 1.00 51.28 227 GLN A CA 1
ATOM 1784 C C . GLN A 1 227 ? -2.923 16.016 -1.547 1.00 51.28 227 GLN A C 1
ATOM 1786 O O . GLN A 1 227 ? -4.131 16.183 -1.704 1.00 51.28 227 GLN A O 1
ATOM 1791 N N . VAL A 1 228 ? -2.310 14.906 -1.974 1.00 53.81 228 VAL A N 1
ATOM 1792 C CA . VAL A 1 228 ? -2.967 13.789 -2.672 1.00 53.81 228 VAL A CA 1
ATOM 1793 C C . VAL A 1 228 ? -3.866 12.973 -1.733 1.00 53.81 228 VAL A C 1
ATOM 1795 O O . VAL A 1 228 ? -4.913 12.485 -2.159 1.00 53.81 228 VAL A O 1
ATOM 1798 N N . VAL A 1 229 ? -3.505 12.863 -0.449 1.00 57.75 229 VAL A N 1
ATOM 1799 C CA . VAL A 1 229 ? -4.237 12.032 0.521 1.00 57.75 229 VAL A CA 1
ATOM 1800 C C . VAL A 1 229 ? -5.656 12.561 0.792 1.00 57.75 229 VAL A C 1
ATOM 1802 O O . VAL A 1 229 ? -6.608 11.799 0.616 1.00 57.75 229 VAL A O 1
ATOM 1805 N N . PRO A 1 230 ? -5.862 13.846 1.139 1.00 55.62 230 PRO A N 1
ATOM 1806 C CA . PRO A 1 230 ? -7.189 14.351 1.491 1.00 55.62 230 PRO A CA 1
ATOM 1807 C C . PRO A 1 230 ? -8.152 14.394 0.300 1.00 55.62 230 PRO A C 1
ATOM 1809 O O . PRO A 1 230 ? -9.339 14.137 0.473 1.00 55.62 230 PRO A O 1
ATOM 1812 N N . LEU A 1 231 ? -7.666 14.684 -0.916 1.00 56.97 231 LEU A N 1
ATOM 1813 C CA . LEU A 1 231 ? -8.513 14.768 -2.112 1.00 56.97 231 LEU A CA 1
ATOM 1814 C C . LEU A 1 231 ? -9.008 13.388 -2.562 1.00 56.97 231 LEU A C 1
ATOM 1816 O O . LEU A 1 231 ? -10.200 13.218 -2.817 1.00 56.97 231 LEU A O 1
ATOM 1820 N N . PHE A 1 232 ? -8.114 12.397 -2.622 1.00 62.28 232 PHE A N 1
ATOM 1821 C CA . PHE A 1 232 ? -8.477 11.029 -2.994 1.00 62.28 232 PHE A CA 1
ATOM 1822 C C . PHE A 1 232 ? -9.481 10.430 -2.005 1.00 62.28 232 PHE A C 1
ATOM 1824 O O . PHE A 1 232 ? -10.490 9.847 -2.409 1.00 62.28 232 PHE A O 1
ATOM 1831 N N . VAL A 1 233 ? -9.228 10.623 -0.709 1.00 57.72 233 VAL A N 1
ATOM 1832 C CA . VAL A 1 233 ? -10.088 10.096 0.347 1.00 57.72 233 VAL A CA 1
ATOM 1833 C C . VAL A 1 233 ? -11.430 10.833 0.380 1.00 57.72 233 VAL A C 1
ATOM 1835 O O . VAL A 1 233 ? -12.473 10.192 0.470 1.00 57.72 233 VAL A O 1
ATOM 1838 N N . ARG A 1 234 ? -11.452 12.159 0.196 1.00 56.78 234 ARG A N 1
ATOM 1839 C CA . ARG A 1 234 ? -12.709 12.915 0.100 1.00 56.78 234 ARG A CA 1
ATOM 1840 C C . ARG A 1 234 ? -13.571 12.452 -1.074 1.00 56.78 234 ARG A C 1
ATOM 1842 O O . ARG A 1 234 ? -14.777 12.347 -0.903 1.00 56.78 234 ARG A O 1
ATOM 1849 N N . LEU A 1 235 ? -12.991 12.130 -2.229 1.00 56.72 235 LEU A N 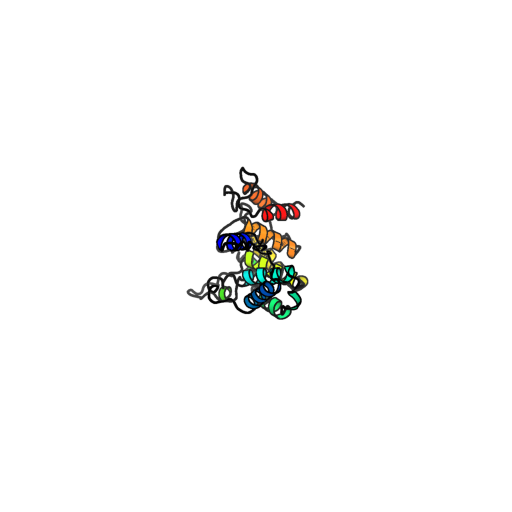1
ATOM 1850 C CA . LEU A 1 235 ? -13.758 11.654 -3.388 1.00 56.72 235 LEU A CA 1
ATOM 1851 C C . LEU A 1 235 ? -14.438 10.296 -3.158 1.00 56.72 235 LEU A C 1
ATOM 1853 O O . LEU A 1 235 ? -15.537 10.094 -3.654 1.00 56.72 235 LEU A O 1
ATOM 1857 N N . HIS A 1 236 ? -13.822 9.390 -2.396 1.00 61.78 236 HIS A N 1
ATOM 1858 C CA . HIS A 1 236 ? -14.327 8.018 -2.230 1.00 61.78 236 HIS A CA 1
ATOM 1859 C C . HIS A 1 236 ? -15.053 7.768 -0.903 1.00 61.78 236 HIS A C 1
ATOM 1861 O O . HIS A 1 236 ? -15.781 6.784 -0.761 1.00 61.78 236 HIS A O 1
ATOM 1867 N N . LEU A 1 237 ? -14.867 8.640 0.090 1.00 60.59 237 LEU A N 1
ATOM 1868 C CA . LEU A 1 237 ? -15.607 8.555 1.344 1.00 60.59 237 LEU A CA 1
ATOM 1869 C C . LEU A 1 237 ? -16.927 9.338 1.318 1.00 60.59 237 LEU A C 1
ATOM 1871 O O . LEU A 1 237 ? -17.703 9.179 2.250 1.00 60.59 237 LEU A O 1
ATOM 1875 N N . SER A 1 238 ? -17.196 10.179 0.313 1.00 56.62 238 SER A N 1
ATOM 1876 C CA . SER A 1 238 ? -18.345 11.109 0.311 1.00 56.62 238 SER A CA 1
ATOM 1877 C C . SER A 1 238 ? -19.727 10.497 0.016 1.00 56.62 238 SER A C 1
ATOM 1879 O O . SER A 1 238 ? -20.685 11.263 -0.061 1.00 56.62 238 SER A O 1
ATOM 1881 N N . ASP A 1 239 ? -19.842 9.170 -0.075 1.00 51.44 239 ASP A N 1
ATOM 1882 C CA . ASP A 1 239 ? -21.121 8.456 -0.236 1.00 51.44 239 ASP A CA 1
ATOM 1883 C C . ASP A 1 239 ? -21.614 7.839 1.079 1.00 51.44 239 ASP A C 1
ATOM 1885 O O . ASP A 1 239 ? -20.838 7.051 1.687 1.00 51.44 239 ASP A O 1
#

Sequence (239 aa):
MAEEDNEFLSLSDLESELDSIPIPMFFDRNRHICYLEMMLELLPSPYQSQEINRLTLAYFVVCGLDILRSLDRVDKEGVINWVLSLQAHPQDEADLSNGQFYGFHGSRSSQFQPNDYGNALPNCSHLASTYCALSILKTLGYDFSLLDSMSIIKSMKNLQQHDGSFMPIHSGAETDLRFVYCAAAISSMLENWSGIDKEKAKEYIINCQSYDGGFGLTPSSESHVSQVVPLFVRLHLSD

pLDDT: mean 84.11, std 15.83, range [36.53, 98.31]

Organism: NCBI:txid62892

Solvent-accessible surface area (backbone atoms only — not comparable to full-atom values): 13652 Å² total; per-residue (Å²): 140,81,84,81,84,78,83,77,81,50,72,67,56,56,51,54,56,58,75,66,53,79,74,75,87,72,80,59,60,67,63,52,50,54,53,35,53,46,54,64,79,47,78,57,76,93,48,56,89,43,46,62,42,42,41,46,53,42,27,55,31,53,52,50,30,48,77,69,74,45,57,87,79,49,65,56,67,63,50,46,55,54,52,59,70,33,51,44,75,66,93,52,79,69,49,56,71,70,42,43,34,30,34,16,26,22,25,75,70,50,72,59,74,85,79,85,76,86,64,84,76,79,67,55,19,26,44,66,25,28,34,25,46,53,52,44,36,54,74,72,65,55,67,65,88,79,48,78,55,62,54,30,34,57,10,44,36,58,26,51,44,98,69,23,40,16,36,41,37,60,89,67,67,73,62,30,47,69,38,44,37,26,53,51,51,44,24,58,78,68,74,44,60,90,32,54,67,54,67,40,35,50,52,33,54,60,50,10,47,33,97,88,72,38,38,15,56,36,67,86,36,72,60,42,95,63,65,63,43,62,55,56,46,52,71,72,54,74,118

Mean predicted aligned error: 9.82 Å

Nearest PDB structures (foldseek):
  1n4p-assembly1_B  TM=8.806E-01  e=5.542E-15  Rattus norvegicus
  3dsx-assembly1_B  TM=8.914E-01  e=3.607E-09  Rattus norvegicus
  3dss-assembly1_B  TM=8.486E-01  e=2.253E-09  Rattus norvegicus
  3dsu-assembly1_B  TM=8.639E-01  e=3.423E-09  Rattus norvegicus
  3pz3-assembly1_B  TM=8.613E-01  e=4.936E-09  Rattus norvegicus